Protein AF-0000000084379210 (afdb_homodimer)

Solvent-accessible surface area (backbone atoms only — not comparable to full-atom values): 12374 Å² total; per-residue (Å²): 107,22,64,58,30,29,53,56,10,47,41,14,61,77,39,37,68,57,44,28,50,49,16,50,57,43,30,83,36,56,61,49,36,66,67,53,31,35,54,51,12,54,52,28,30,52,47,11,52,31,53,66,53,26,41,62,51,85,54,46,35,56,51,49,33,49,51,31,48,51,49,35,59,38,37,41,60,12,60,79,26,28,82,37,83,86,46,83,73,39,42,47,63,52,39,55,36,56,55,51,30,52,51,31,50,51,48,50,74,43,50,90,71,48,73,84,24,47,51,50,55,67,79,98,108,22,65,59,29,29,54,56,9,48,40,14,62,77,38,37,67,54,44,27,50,48,16,49,58,43,30,82,36,56,62,49,35,64,67,53,30,36,53,50,11,53,52,29,30,52,47,10,53,32,53,66,54,26,40,63,51,86,56,45,35,56,52,48,33,51,50,31,48,50,50,36,60,38,37,40,61,11,59,76,27,29,82,37,84,85,46,82,73,39,42,47,63,52,37,54,37,57,54,53,29,52,50,33,49,51,51,51,72,42,51,90,72,49,70,85,23,46,50,50,55,67,79,99

pLDDT: mean 92.91, std 8.21, range [54.62, 98.81]

Radius of gyration: 18.87 Å; Cα contacts (8 Å, |Δi|>4): 359; chains: 2; bounding box: 44×47×38 Å

Foldseek 3Di:
DLVVLLVQLVCCQPPVCVVLVCCVLAQVRVQSDSVSSNVSSVVSNVLSVCVVQQHPCVPSLVVQLVVLVSLCVRRVCCCVPVPPPPHPSHHVVSNCSVVSNVVSVVCNVCVVVDCNHVVNVVVD/DLVVLQVQLVCCQPPVCVVLVCCVLAQVRVQSDSVSSNVSSVVSNVLSVCVVQQHPCVPSLVVQLVVLVSLCVRRVCCCVPVPCPPHPSHHVVSNCSVVSNVVSVVCNVCVVVDCNHVVNVVVD

Secondary structure (DSSP, 8-state):
-HHHHHHHHHHHHH-HHHHHHHHHHHSTTTT-SHHHHHHHHHHHHHHHHHHHHT-SHHHHHHHHHHHHHHHHHHTHHHHH-TT-SSSSS--GGGTTHHHHHHHHHHHHHTGGG--SSHHHHH--/-HHHHHHHHHHHHH-HHHHHHHHHHHSTTTT-SHHHHHHHHHHHHHHHHHHHHT-SHHHHHHHHHHHHHHHHHHTHHHHH-TT-SSSSS--GGGTTHHHHHHHHHHHHHTGGG--SSHHHHH--

Sequence (248 aa):
MGWLQVLWGIDKLVNVEHGVRVSEAFYMGLGANATIQTVFGGLQVLLGVLLIVGLFRRVAYPAQTLIAAATALGVWKSIIDPWGWFLEGTNVLFYPSLIVLAAALVLQSFKDDDVLSLDSRRTRMGWLQVLWGIDKLVNVEHGVRVSEAFYMGLGANATIQTVFGGLQVLLGVLLIVGLFRRVAYPAQTLIAAATALGVWKSIIDPWGWFLEGTNVLFYPSLIVLAAALVLQSFKDDDVLSLDSRRTR

Organism: NCBI:txid1548547

Structure (mmCIF, N/CA/C/O backbone):
data_AF-0000000084379210-model_v1
#
loop_
_entity.id
_entity.type
_entity.pdbx_description
1 polymer 'DoxX family protein'
#
loop_
_atom_site.group_PDB
_atom_site.id
_atom_site.type_symbol
_atom_site.label_atom_id
_atom_site.label_alt_id
_atom_site.label_comp_id
_atom_site.label_asym_id
_atom_site.label_entity_id
_atom_site.label_seq_id
_atom_site.pdbx_PDB_ins_code
_atom_site.Cartn_x
_atom_site.Cartn_y
_atom_site.Cartn_z
_atom_site.occupancy
_atom_site.B_iso_or_equiv
_atom_site.auth_seq_id
_atom_site.auth_comp_id
_atom_site.auth_asym_id
_atom_site.auth_atom_id
_atom_site.pdbx_PDB_model_num
ATOM 1 N N . MET A 1 1 ? -8.148 4.461 2.441 1 92.94 1 MET A N 1
ATOM 2 C CA . MET A 1 1 ? -8.242 3.496 3.535 1 92.94 1 MET A CA 1
ATOM 3 C C . MET A 1 1 ? -9.641 2.9 3.615 1 92.94 1 MET A C 1
ATOM 5 O O . MET A 1 1 ? -9.797 1.686 3.752 1 92.94 1 MET A O 1
ATOM 9 N N . GLY A 1 2 ? -10.609 3.777 3.473 1 96.12 2 GLY A N 1
ATOM 10 C CA . GLY A 1 2 ? -11.969 3.27 3.525 1 96.12 2 GLY A CA 1
ATOM 11 C C . GLY A 1 2 ? -12.273 2.268 2.428 1 96.12 2 GLY A C 1
ATOM 12 O O . GLY A 1 2 ? -12.82 1.195 2.693 1 96.12 2 GLY A O 1
ATOM 13 N N . TRP A 1 3 ? -11.938 2.629 1.238 1 96.94 3 TRP A N 1
ATOM 14 C CA . TRP A 1 3 ? -12.211 1.739 0.113 1 96.94 3 TRP A CA 1
ATOM 15 C C . TRP A 1 3 ? -11.406 0.449 0.234 1 96.94 3 TRP A C 1
ATOM 17 O O . TRP A 1 3 ? -11.867 -0.619 -0.171 1 96.94 3 TRP A O 1
ATOM 27 N N . LEU A 1 4 ? -10.18 0.574 0.727 1 96.94 4 LEU A N 1
ATOM 28 C CA . LEU A 1 4 ? -9.398 -0.629 0.971 1 96.94 4 LEU A CA 1
ATOM 29 C C . LEU A 1 4 ? -10.148 -1.596 1.881 1 96.94 4 LEU A C 1
ATOM 31 O O . LEU A 1 4 ? -10.203 -2.795 1.604 1 96.94 4 LEU A O 1
ATOM 35 N N . GLN A 1 5 ? -10.734 -1.063 2.957 1 98.19 5 GLN A N 1
ATOM 36 C CA . GLN A 1 5 ? -11.484 -1.899 3.889 1 98.19 5 GLN A CA 1
ATOM 37 C C . GLN A 1 5 ? -12.711 -2.506 3.221 1 98.19 5 GLN A C 1
ATOM 39 O O . GLN A 1 5 ? -13.016 -3.688 3.412 1 98.19 5 GLN A O 1
ATOM 44 N N . VAL A 1 6 ? -13.367 -1.713 2.467 1 98.31 6 VAL A N 1
ATOM 45 C CA . VAL A 1 6 ? -14.57 -2.191 1.792 1 98.31 6 VAL A CA 1
ATOM 46 C C . VAL A 1 6 ? -14.211 -3.322 0.833 1 98.31 6 VAL A C 1
ATOM 48 O O . VAL A 1 6 ? -14.875 -4.355 0.802 1 98.31 6 VAL A O 1
ATOM 51 N N . LEU A 1 7 ? -13.164 -3.18 0.096 1 97.62 7 LEU A N 1
ATOM 52 C CA . LEU A 1 7 ? -12.766 -4.16 -0.909 1 97.62 7 LEU A CA 1
ATOM 53 C C . LEU A 1 7 ? -12.383 -5.48 -0.256 1 97.62 7 LEU A C 1
ATOM 55 O O . LEU A 1 7 ? -12.852 -6.543 -0.668 1 97.62 7 LEU A O 1
ATOM 59 N N . TRP A 1 8 ? -11.586 -5.426 0.705 1 97.25 8 TRP A N 1
ATOM 60 C CA . TRP A 1 8 ? -11.164 -6.648 1.38 1 97.25 8 TRP A CA 1
ATOM 61 C C . TRP A 1 8 ? -12.336 -7.285 2.131 1 97.25 8 TRP A C 1
ATOM 63 O O . TRP A 1 8 ? -12.422 -8.516 2.223 1 97.25 8 TRP A O 1
ATOM 73 N N . GLY A 1 9 ? -13.141 -6.426 2.721 1 98.31 9 GLY A N 1
ATOM 74 C CA . GLY A 1 9 ? -14.32 -6.945 3.383 1 98.31 9 GLY A CA 1
ATOM 75 C C . GLY A 1 9 ? -15.258 -7.68 2.441 1 98.31 9 GLY A C 1
ATOM 76 O O . GLY A 1 9 ? -15.719 -8.781 2.75 1 98.31 9 GLY A O 1
ATOM 77 N N . ILE A 1 10 ? -15.555 -7.086 1.342 1 97.75 10 ILE A N 1
ATOM 78 C CA . ILE A 1 10 ? -16.438 -7.703 0.357 1 97.75 10 ILE A CA 1
ATOM 79 C C . ILE A 1 10 ? -15.852 -9.039 -0.099 1 97.75 10 ILE A C 1
ATOM 81 O O . ILE A 1 10 ? -16.578 -10.016 -0.271 1 97.75 10 ILE A O 1
ATOM 85 N N . ASP A 1 11 ? -14.617 -9.094 -0.332 1 97 11 ASP A N 1
ATOM 86 C CA . ASP A 1 11 ? -13.977 -10.344 -0.713 1 97 11 ASP A CA 1
ATOM 87 C C . ASP A 1 11 ? -14.258 -11.438 0.315 1 97 11 ASP A C 1
ATOM 89 O O . ASP A 1 11 ? -14.57 -12.578 -0.049 1 97 11 ASP A O 1
ATOM 93 N N . LYS A 1 12 ? -14.18 -11.117 1.577 1 97.25 12 LYS A N 1
ATOM 94 C CA . LYS A 1 12 ? -14.383 -12.094 2.645 1 97.25 12 LYS A CA 1
ATOM 95 C C . LYS A 1 12 ? -15.836 -12.547 2.701 1 97.25 12 LYS A C 1
ATOM 97 O O . LYS A 1 12 ? -16.141 -13.625 3.221 1 97.25 12 LYS A O 1
ATOM 102 N N . LEU A 1 13 ? -16.656 -11.719 2.166 1 97.69 13 LEU A N 1
ATOM 103 C CA . LEU A 1 13 ? -18.078 -12.047 2.184 1 97.69 13 LEU A CA 1
ATOM 104 C C . LEU A 1 13 ? -18.469 -12.852 0.946 1 97.69 13 LEU A C 1
ATOM 106 O O . LEU A 1 13 ? -19.281 -13.781 1.03 1 97.69 13 LEU A O 1
ATOM 110 N N . VAL A 1 14 ? -17.891 -12.578 -0.177 1 96.38 14 VAL A N 1
ATOM 111 C CA . VAL A 1 14 ? -18.328 -13.188 -1.432 1 96.38 14 VAL A CA 1
ATOM 112 C C . VAL A 1 14 ? -17.391 -14.328 -1.804 1 96.38 14 VAL A C 1
ATOM 114 O O . VAL A 1 14 ? -17.75 -15.219 -2.576 1 96.38 14 VAL A O 1
ATOM 117 N N . ASN A 1 15 ? -16.203 -14.305 -1.38 1 95.94 15 ASN A N 1
ATOM 118 C CA . ASN A 1 15 ? -15.18 -15.32 -1.619 1 95.94 15 ASN A CA 1
ATOM 119 C C . ASN A 1 15 ? -14.461 -15.703 -0.332 1 95.94 15 ASN A C 1
ATOM 121 O O . ASN A 1 15 ? -13.242 -15.547 -0.231 1 95.94 15 ASN A O 1
ATOM 125 N N . VAL A 1 16 ? -15.195 -16.344 0.523 1 96.56 16 VAL A N 1
ATOM 126 C CA . VAL A 1 16 ? -14.727 -16.609 1.878 1 96.56 16 VAL A CA 1
ATOM 127 C C . VAL A 1 16 ? -13.492 -17.516 1.827 1 96.56 16 VAL A C 1
ATOM 129 O O . VAL A 1 16 ? -12.547 -17.328 2.6 1 96.56 16 VAL A O 1
ATOM 132 N N . GLU A 1 17 ? -13.438 -18.469 0.927 1 96.38 17 GLU A N 1
ATOM 133 C CA . GLU A 1 17 ? -12.305 -19.391 0.809 1 96.38 17 GLU A CA 1
ATOM 134 C C . GLU A 1 17 ? -11.016 -18.641 0.493 1 96.38 17 GLU A C 1
ATOM 136 O O . GLU A 1 17 ? -9.938 -19.016 0.962 1 96.38 17 GLU A O 1
ATOM 141 N N . HIS A 1 18 ? -11.203 -17.656 -0.293 1 95.06 18 HIS A N 1
ATOM 142 C CA . HIS A 1 18 ? -10.023 -16.844 -0.594 1 95.06 18 HIS A CA 1
ATOM 143 C C . HIS A 1 18 ? -9.477 -16.188 0.666 1 95.06 18 HIS A C 1
ATOM 145 O O . HIS A 1 18 ? -8.266 -16.172 0.89 1 95.06 18 HIS A O 1
ATOM 151 N N . GLY A 1 19 ? -10.328 -15.617 1.47 1 95.31 19 GLY A N 1
ATOM 152 C CA . GLY A 1 19 ? -9.898 -15.039 2.732 1 95.31 19 GLY A CA 1
ATOM 153 C C . GLY A 1 19 ? -9.203 -16.031 3.641 1 95.31 19 GLY A C 1
ATOM 154 O O . GLY A 1 19 ? -8.203 -15.703 4.281 1 95.31 19 GLY A O 1
ATOM 155 N N . VAL A 1 20 ? -9.727 -17.188 3.666 1 96.94 20 VAL A N 1
ATOM 156 C CA . VAL A 1 20 ? -9.125 -18.25 4.469 1 96.94 20 VAL A CA 1
ATOM 157 C C . VAL A 1 20 ? -7.719 -18.547 3.959 1 96.94 20 VAL A C 1
ATOM 159 O O . VAL A 1 20 ? -6.77 -18.625 4.742 1 96.94 20 VAL A O 1
ATOM 162 N N . ARG A 1 21 ? -7.562 -18.688 2.684 1 96 21 ARG A N 1
ATOM 163 C CA . ARG A 1 21 ? -6.27 -19.016 2.088 1 96 21 ARG A CA 1
ATOM 164 C C . ARG A 1 21 ? -5.262 -17.891 2.348 1 96 21 ARG A C 1
ATOM 166 O O . ARG A 1 21 ? -4.09 -18.156 2.625 1 96 21 ARG A O 1
ATOM 173 N N . VAL A 1 22 ? -5.746 -16.656 2.225 1 93.56 22 VAL A N 1
ATOM 174 C CA . VAL A 1 22 ? -4.883 -15.508 2.484 1 93.56 22 VAL A CA 1
ATOM 175 C C . VAL A 1 22 ? -4.391 -15.547 3.93 1 93.56 22 VAL A C 1
ATOM 177 O O . VAL A 1 22 ? -3.211 -15.312 4.199 1 93.56 22 VAL A O 1
ATOM 180 N N . SER A 1 23 ? -5.246 -15.828 4.867 1 95 23 SER A N 1
ATOM 181 C CA . SER A 1 23 ? -4.883 -15.922 6.277 1 95 23 SER A CA 1
ATOM 182 C C . SER A 1 23 ? -3.855 -17.031 6.508 1 95 23 SER A C 1
ATOM 184 O O . SER A 1 23 ? -2.885 -16.844 7.242 1 95 23 SER A O 1
ATOM 186 N N . GLU A 1 24 ? -4.027 -18.125 5.906 1 95.38 24 GLU A N 1
ATOM 187 C CA . GLU A 1 24 ? -3.113 -19.25 6.047 1 95.38 24 GLU A CA 1
ATOM 188 C C . GLU A 1 24 ? -1.748 -18.922 5.441 1 95.38 24 GLU A C 1
ATOM 190 O O . GLU A 1 24 ? -0.713 -19.281 6.012 1 95.38 24 GLU A O 1
ATOM 195 N N . ALA A 1 25 ? -1.806 -18.281 4.414 1 92.44 25 ALA A N 1
ATOM 196 C CA . ALA A 1 25 ? -0.58 -18.047 3.654 1 92.44 25 ALA A CA 1
ATOM 197 C C . ALA A 1 25 ? 0.228 -16.891 4.238 1 92.44 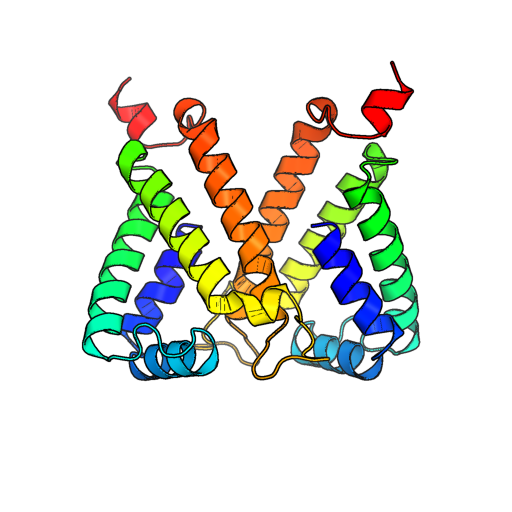25 ALA A C 1
ATOM 199 O O . ALA A 1 25 ? 1.46 -16.938 4.262 1 92.44 25 ALA A O 1
ATOM 200 N N . PHE A 1 26 ? -0.5 -15.828 4.758 1 91.94 26 PHE A N 1
ATOM 201 C CA . PHE A 1 26 ? 0.254 -14.609 5.008 1 91.94 26 PHE A CA 1
ATOM 202 C C . PHE A 1 26 ? 0.062 -14.133 6.441 1 91.94 26 PHE A C 1
ATOM 204 O O . PHE A 1 26 ? 0.806 -13.273 6.926 1 91.94 26 PHE A O 1
ATOM 211 N N . TYR A 1 27 ? -0.939 -14.688 7.129 1 92.75 27 TYR A N 1
ATOM 212 C CA . TYR A 1 27 ? -1.216 -14.18 8.469 1 92.75 27 TYR A CA 1
ATOM 213 C C . TYR A 1 27 ? -1.02 -15.266 9.516 1 92.75 27 TYR A C 1
ATOM 215 O O . TYR A 1 27 ? -1.693 -15.266 10.547 1 92.75 27 TYR A O 1
ATOM 223 N N . MET A 1 28 ? -0.198 -16.203 9.188 1 89.06 28 MET A N 1
ATOM 224 C CA . MET A 1 28 ? 0.143 -17.281 10.109 1 89.06 28 MET A CA 1
ATOM 225 C C . MET A 1 28 ? -1.099 -18.078 10.5 1 89.06 28 MET A C 1
ATOM 227 O O . MET A 1 28 ? -1.196 -18.562 11.625 1 89.06 28 MET A O 1
ATOM 231 N N . GLY A 1 29 ? -2.16 -18.016 9.688 1 91.38 29 GLY A N 1
ATOM 232 C CA . GLY A 1 29 ? -3.387 -18.766 9.938 1 91.38 29 GLY A CA 1
ATOM 233 C C . GLY A 1 29 ? -4.336 -18.047 10.875 1 91.38 29 GLY A C 1
ATOM 234 O O . GLY A 1 29 ? -5.402 -18.562 11.203 1 91.38 29 GLY A O 1
ATOM 235 N N . LEU A 1 30 ? -3.908 -16.875 11.234 1 88.94 30 LEU A N 1
ATOM 236 C CA . LEU A 1 30 ? -4.789 -16.109 12.109 1 88.94 30 LEU A CA 1
ATOM 237 C C . LEU A 1 30 ? -6.102 -15.789 11.406 1 88.94 30 LEU A C 1
ATOM 239 O O . LEU A 1 30 ? -6.102 -15.195 10.328 1 88.94 30 LEU A O 1
ATOM 243 N N . GLY A 1 31 ? -7.203 -16.328 12.023 1 91.81 31 GLY A N 1
ATOM 244 C CA . GLY A 1 31 ? -8.516 -16.062 11.469 1 91.81 31 GLY A CA 1
ATOM 245 C C . GLY A 1 31 ? -8.859 -16.953 10.281 1 91.81 31 GLY A C 1
ATOM 246 O O . GLY A 1 31 ? -9.805 -16.656 9.539 1 91.81 31 GLY A O 1
ATOM 247 N N . ALA A 1 32 ? -8.047 -17.984 10.125 1 95.44 32 ALA A N 1
ATOM 248 C CA . ALA A 1 32 ? -8.312 -18.875 9 1 95.44 32 ALA A CA 1
ATOM 249 C C . ALA A 1 32 ? -9.516 -19.766 9.281 1 95.44 32 ALA A C 1
ATOM 251 O O . ALA A 1 32 ? -9.383 -20.984 9.328 1 95.44 32 ALA A O 1
ATOM 252 N N . ASN A 1 33 ? -10.523 -19.219 9.609 1 97.5 33 ASN A N 1
ATOM 253 C CA . ASN A 1 33 ? -11.844 -19.781 9.836 1 97.5 33 ASN A CA 1
ATOM 254 C C . ASN A 1 33 ? -12.922 -19.047 9.047 1 97.5 33 ASN A C 1
ATOM 256 O O . ASN A 1 33 ? -12.953 -17.812 9.047 1 97.5 33 ASN A O 1
ATOM 260 N N . ALA A 1 34 ? -13.797 -19.922 8.414 1 97.62 34 ALA A N 1
ATOM 261 C CA . ALA A 1 34 ? -14.766 -19.312 7.5 1 97.62 34 ALA A CA 1
ATOM 262 C C . ALA A 1 34 ? -15.688 -18.359 8.242 1 97.62 34 ALA A C 1
ATOM 264 O O . ALA A 1 34 ? -16.031 -17.281 7.723 1 97.62 34 ALA A O 1
ATOM 265 N N . THR A 1 35 ? -16.094 -18.75 9.336 1 98.25 35 THR A N 1
ATOM 266 C CA . THR A 1 35 ? -17.016 -17.922 10.109 1 98.25 35 THR A CA 1
ATOM 267 C C . THR A 1 35 ? -16.312 -16.625 10.555 1 98.25 35 THR A C 1
ATOM 269 O O . THR A 1 35 ? -16.891 -15.547 10.461 1 98.25 35 THR A O 1
ATOM 272 N N . ILE A 1 36 ? -15.133 -16.719 11.031 1 97.75 36 ILE A N 1
ATOM 273 C CA . ILE A 1 36 ? -14.359 -15.547 11.445 1 97.75 36 ILE A CA 1
ATOM 274 C C . ILE A 1 36 ? -14.164 -14.609 10.258 1 97.75 36 ILE A C 1
ATOM 276 O O . ILE A 1 36 ? -14.336 -13.391 10.383 1 97.75 36 ILE A O 1
ATOM 280 N N . GLN A 1 37 ? -13.852 -15.188 9.094 1 98.25 37 GLN A N 1
ATOM 281 C CA . GLN A 1 37 ? -13.664 -14.383 7.891 1 98.25 37 GLN A CA 1
ATOM 282 C C . GLN A 1 37 ? -14.938 -13.617 7.535 1 98.25 37 GLN A C 1
ATOM 284 O O . GLN A 1 37 ? -14.891 -12.422 7.238 1 98.25 37 GLN A O 1
ATOM 289 N N . THR A 1 38 ? -16.062 -14.297 7.621 1 98.38 38 THR A N 1
ATOM 290 C CA . THR A 1 38 ? -17.328 -13.695 7.242 1 98.38 38 THR A CA 1
ATOM 291 C C . THR A 1 38 ? -17.703 -12.555 8.188 1 98.38 38 THR A C 1
ATOM 293 O O . THR A 1 38 ? -18.078 -11.469 7.742 1 98.38 38 THR A O 1
ATOM 296 N N . VAL A 1 39 ? -17.531 -12.742 9.461 1 98.31 39 VAL A N 1
ATOM 297 C CA . VAL A 1 39 ? -17.875 -11.719 10.453 1 98.31 39 VAL A CA 1
ATOM 298 C C . VAL A 1 39 ? -16.938 -10.523 10.305 1 98.31 39 VAL A C 1
ATOM 300 O O . VAL A 1 39 ? -17.375 -9.375 10.258 1 98.31 39 VAL A O 1
ATOM 303 N N . PHE A 1 40 ? -15.695 -10.852 10.211 1 97.94 40 PHE A N 1
ATOM 304 C CA . PHE A 1 40 ? -14.703 -9.797 10.062 1 97.94 40 PHE A CA 1
ATOM 305 C C . PHE A 1 40 ? -14.938 -9.016 8.781 1 97.94 40 PHE A C 1
ATOM 307 O O . PHE A 1 40 ? -14.75 -7.793 8.75 1 97.94 40 PHE A O 1
ATOM 314 N N . GLY A 1 41 ? -15.258 -9.695 7.711 1 98.44 41 GLY A N 1
ATOM 315 C CA . GLY A 1 41 ? -15.578 -9.031 6.461 1 98.44 41 GLY A CA 1
ATOM 316 C C . GLY A 1 41 ? -16.688 -8.008 6.594 1 98.44 41 GLY A C 1
ATOM 317 O O . GLY A 1 41 ? -16.578 -6.891 6.09 1 98.44 41 GLY A O 1
ATOM 318 N N . GLY A 1 42 ? -17.781 -8.43 7.262 1 98.69 42 GLY A N 1
ATOM 319 C CA . GLY A 1 42 ? -18.859 -7.484 7.504 1 98.69 42 GLY A CA 1
ATOM 320 C C . GLY A 1 42 ? -18.406 -6.254 8.273 1 98.69 42 GLY A C 1
ATOM 321 O O . GLY A 1 42 ? -18.797 -5.133 7.93 1 98.69 42 GLY A O 1
ATOM 322 N N . LEU A 1 43 ? -17.609 -6.438 9.312 1 98.56 43 LEU A N 1
ATOM 323 C CA . LEU A 1 43 ? -17.094 -5.34 10.125 1 98.56 43 LEU A CA 1
ATOM 324 C C . LEU A 1 43 ? -16.203 -4.426 9.305 1 98.56 43 LEU A C 1
ATOM 326 O O . LEU A 1 43 ? -16.25 -3.203 9.461 1 98.56 43 LEU A O 1
ATOM 330 N N . GLN A 1 44 ? -15.445 -5.031 8.43 1 98.69 44 GLN A N 1
ATOM 331 C CA . GLN A 1 44 ? -14.562 -4.238 7.582 1 98.69 44 GLN A CA 1
ATOM 332 C C . GLN A 1 44 ? -15.367 -3.367 6.621 1 98.69 44 GLN A C 1
ATOM 334 O O . GLN A 1 44 ? -15.031 -2.197 6.41 1 98.69 44 GLN A O 1
ATOM 339 N N . VAL A 1 45 ? -16.359 -3.914 6.051 1 98.81 45 VAL A N 1
ATOM 340 C CA . VAL A 1 45 ? -17.203 -3.133 5.145 1 98.81 45 VAL A CA 1
ATOM 341 C C . VAL A 1 45 ? -17.828 -1.966 5.902 1 98.81 45 VAL A C 1
ATOM 343 O O . VAL A 1 45 ? -17.797 -0.824 5.434 1 98.81 45 VAL A O 1
ATOM 346 N N . LEU A 1 46 ? -18.375 -2.268 7.059 1 98.69 46 LEU A N 1
ATOM 347 C CA . LEU A 1 46 ? -18.984 -1.221 7.871 1 98.69 46 LEU A CA 1
ATOM 348 C C . LEU A 1 46 ? -17.969 -0.13 8.203 1 98.69 46 LEU A C 1
ATOM 350 O O . LEU A 1 46 ? -18.234 1.057 8 1 98.69 46 LEU A O 1
ATOM 354 N N . LEU A 1 47 ? -16.859 -0.54 8.648 1 98.56 47 LEU A N 1
ATOM 355 C CA . LEU A 1 47 ? -15.82 0.421 8.984 1 98.56 47 LEU A CA 1
ATOM 356 C C . LEU A 1 47 ? -15.422 1.238 7.758 1 98.56 47 LEU A C 1
ATOM 358 O O . LEU A 1 47 ? -15.242 2.455 7.848 1 98.56 47 LEU A O 1
ATOM 362 N N . GLY A 1 48 ? -15.211 0.521 6.664 1 98.5 48 GLY A N 1
ATOM 363 C CA . GLY A 1 48 ? -14.852 1.216 5.438 1 98.5 48 GLY A CA 1
ATOM 364 C C . GLY A 1 48 ? -15.836 2.301 5.055 1 98.5 48 GLY A C 1
ATOM 365 O O . GLY A 1 48 ? -15.445 3.41 4.691 1 98.5 48 GLY A O 1
ATOM 366 N N . VAL A 1 49 ? -17.094 2.037 5.117 1 98.06 49 VAL A N 1
ATOM 367 C CA . VAL A 1 49 ? -18.125 3.006 4.785 1 98.06 49 VAL A CA 1
ATOM 368 C C . VAL A 1 49 ? -18.062 4.188 5.75 1 98.06 49 VAL A C 1
ATOM 370 O O . VAL A 1 49 ? -18.141 5.344 5.328 1 98.06 49 VAL A O 1
ATOM 373 N N . LEU A 1 50 ? -17.922 3.91 7.047 1 96.75 50 LEU A N 1
ATOM 374 C CA . LEU A 1 50 ? -17.812 4.977 8.039 1 96.75 50 LEU A CA 1
ATOM 375 C C . LEU A 1 50 ? -16.609 5.871 7.734 1 96.75 50 LEU A C 1
ATOM 377 O O . LEU A 1 50 ? -16.703 7.094 7.871 1 96.75 50 LEU A O 1
ATOM 381 N N . LEU A 1 51 ? -15.516 5.27 7.34 1 95.69 51 LEU A N 1
ATOM 382 C CA . LEU A 1 51 ? -14.32 6.031 7.02 1 95.69 51 LEU A CA 1
ATOM 383 C C . LEU A 1 51 ? -14.531 6.898 5.785 1 95.69 51 LEU A C 1
ATOM 385 O O . LEU A 1 51 ? -14.109 8.055 5.746 1 95.69 51 LEU A O 1
ATOM 389 N N . ILE A 1 52 ? -15.203 6.383 4.812 1 94.94 52 ILE A N 1
ATOM 390 C CA . ILE A 1 52 ? -15.414 7.09 3.557 1 94.94 52 ILE A CA 1
ATOM 391 C C . ILE A 1 52 ? -16.312 8.305 3.793 1 94.94 52 ILE A C 1
ATOM 393 O O . ILE A 1 52 ? -16.016 9.398 3.293 1 94.94 52 ILE A O 1
ATOM 397 N N . VAL A 1 53 ? -17.281 8.141 4.566 1 93.75 53 VAL A N 1
ATOM 398 C CA . VAL A 1 53 ? -18.25 9.227 4.742 1 93.75 53 VAL A CA 1
ATOM 399 C C . VAL A 1 53 ? -17.781 10.148 5.875 1 93.75 53 VAL A C 1
ATOM 401 O O . VAL A 1 53 ? -18.281 11.266 6.02 1 93.75 53 VAL A O 1
ATOM 404 N N . GLY A 1 54 ? -16.828 9.641 6.719 1 92.5 54 GLY A N 1
ATOM 405 C CA . GLY A 1 54 ? -16.312 10.422 7.824 1 92.5 54 GLY A CA 1
ATOM 406 C C . GLY A 1 54 ? -17.25 10.508 9.008 1 92.5 54 GLY A C 1
ATOM 407 O O . GLY A 1 54 ? -17.438 11.57 9.594 1 92.5 54 GLY A O 1
ATOM 408 N N . LEU A 1 55 ? -17.906 9.43 9.258 1 92.38 55 LEU A N 1
ATOM 409 C CA . LEU A 1 55 ? -18.828 9.352 10.375 1 92.38 55 LEU A CA 1
ATOM 410 C C . LEU A 1 55 ? -18.203 8.602 11.555 1 92.38 55 LEU A C 1
ATOM 412 O O . LEU A 1 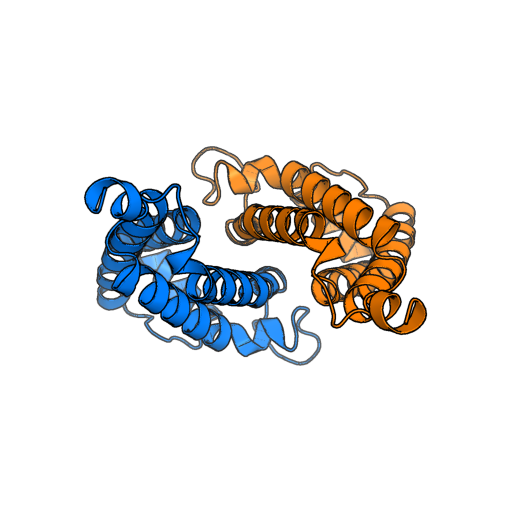55 ? -17.469 7.641 11.352 1 92.38 55 LEU A O 1
ATOM 416 N N . PHE A 1 56 ? -18.562 9.062 12.852 1 93.19 56 PHE A N 1
ATOM 417 C CA . PHE A 1 56 ? -18.078 8.461 14.086 1 93.19 56 PHE A CA 1
ATOM 418 C C . PHE A 1 56 ? -16.547 8.375 14.086 1 93.19 56 PHE A C 1
ATOM 420 O O . PHE A 1 56 ? -15.984 7.328 14.391 1 93.19 56 PHE A O 1
ATOM 427 N N . ARG A 1 57 ? -15.891 9.375 13.773 1 92.81 57 ARG A N 1
ATOM 428 C CA . ARG A 1 57 ? -14.445 9.398 13.555 1 92.81 57 ARG A CA 1
ATOM 429 C C . ARG A 1 57 ? -13.695 9.086 14.844 1 92.81 57 ARG A C 1
ATOM 431 O O . ARG A 1 57 ? -12.594 8.523 14.805 1 92.81 57 ARG A O 1
ATOM 438 N N . ARG A 1 58 ? -14.234 9.391 15.945 1 92.31 58 ARG A N 1
ATOM 439 C CA . ARG A 1 58 ? -13.578 9.141 17.219 1 92.31 58 ARG A CA 1
ATOM 440 C C . ARG A 1 58 ? -13.445 7.645 17.484 1 92.31 58 ARG A C 1
ATOM 442 O O . ARG A 1 58 ? -12.57 7.215 18.25 1 92.31 58 ARG A O 1
ATOM 449 N N . VAL A 1 59 ? -14.281 6.852 16.875 1 94.94 59 VAL A N 1
ATOM 450 C CA . VAL A 1 59 ? -14.242 5.398 17.031 1 94.94 59 VAL A CA 1
ATOM 451 C C . VAL A 1 59 ? -13.68 4.758 15.758 1 94.94 59 VAL A C 1
ATOM 453 O O . VAL A 1 59 ? -12.844 3.859 15.836 1 94.94 59 VAL A O 1
ATOM 456 N N . ALA A 1 60 ? -14.086 5.273 14.602 1 96.12 60 ALA A N 1
ATOM 457 C CA . ALA A 1 60 ? -13.719 4.668 13.32 1 96.12 60 ALA A CA 1
ATOM 458 C C . ALA A 1 60 ? -12.219 4.789 13.07 1 96.12 60 ALA A C 1
ATOM 460 O O . ALA A 1 60 ? -11.586 3.846 12.594 1 96.12 60 ALA A O 1
ATOM 461 N N . TYR A 1 61 ? -11.648 5.934 13.406 1 96.06 61 TYR A N 1
ATOM 462 C CA . TYR A 1 61 ? -10.234 6.145 13.109 1 96.06 61 TYR A CA 1
ATOM 463 C C . TYR A 1 61 ? -9.352 5.277 14 1 96.06 61 TYR A C 1
ATOM 465 O O . TYR A 1 61 ? -8.453 4.586 13.516 1 96.06 61 TYR A O 1
ATOM 473 N N . PRO A 1 62 ? -9.625 5.27 15.344 1 96.69 62 PRO A N 1
ATOM 474 C CA . PRO A 1 62 ? -8.852 4.332 16.156 1 96.69 62 PRO A CA 1
ATOM 475 C C . PRO A 1 62 ? -9.047 2.879 15.734 1 96.69 62 PRO A C 1
ATOM 477 O O . PRO A 1 62 ? -8.094 2.09 15.766 1 96.69 62 PRO A O 1
ATOM 480 N N . ALA A 1 63 ? -10.211 2.449 15.406 1 97.81 63 ALA A N 1
ATOM 481 C CA . ALA A 1 63 ? -10.461 1.091 14.93 1 97.81 63 ALA A CA 1
ATOM 482 C C . ALA A 1 63 ? -9.656 0.789 13.672 1 97.81 63 ALA A C 1
ATOM 484 O O . ALA A 1 63 ? -9.047 -0.277 13.555 1 97.81 63 ALA A O 1
ATOM 485 N N . GLN A 1 64 ? -9.656 1.729 12.766 1 98 64 GLN A N 1
ATOM 486 C CA . GLN A 1 64 ? -8.875 1.573 11.539 1 98 64 GLN A CA 1
ATOM 487 C C . GLN A 1 64 ? -7.383 1.446 11.859 1 98 64 GLN A C 1
ATOM 489 O O . GLN A 1 64 ? -6.676 0.652 11.234 1 98 64 GLN A O 1
ATOM 494 N N . THR A 1 65 ? -6.934 2.26 12.773 1 98.19 65 THR A N 1
ATOM 495 C CA . THR A 1 65 ? -5.527 2.209 13.156 1 98.19 65 THR A CA 1
ATOM 496 C C . THR A 1 65 ? -5.176 0.85 13.75 1 98.19 65 THR A C 1
ATOM 498 O O . THR A 1 65 ? -4.125 0.284 13.445 1 98.19 65 THR A O 1
ATOM 501 N N . LEU A 1 66 ? -6.07 0.301 14.531 1 98 66 LEU A N 1
ATOM 502 C CA . LEU A 1 66 ? -5.855 -1.01 15.133 1 98 66 LEU A CA 1
ATOM 503 C C . LEU A 1 66 ? -5.82 -2.1 14.07 1 98 66 LEU A C 1
ATOM 505 O O . LEU A 1 66 ? -4.969 -2.992 14.117 1 98 66 LEU A O 1
ATOM 509 N N . ILE A 1 67 ? -6.684 -2.039 13.164 1 97.62 67 ILE A N 1
ATOM 510 C CA . ILE A 1 67 ? -6.711 -3.029 12.094 1 97.62 67 ILE A CA 1
ATOM 511 C C . ILE A 1 67 ? -5.441 -2.912 11.25 1 97.62 67 ILE A C 1
ATOM 513 O O . ILE A 1 67 ? -4.848 -3.924 10.875 1 97.62 67 ILE A O 1
ATOM 517 N N . ALA A 1 68 ? -5.098 -1.68 10.945 1 98 68 ALA A N 1
ATOM 518 C CA . ALA A 1 68 ? -3.873 -1.475 10.18 1 98 68 ALA A CA 1
ATOM 519 C C . ALA A 1 68 ? -2.66 -2.029 10.914 1 98 68 ALA A C 1
ATOM 521 O O . ALA A 1 68 ? -1.776 -2.637 10.312 1 98 68 ALA A O 1
ATOM 522 N N . ALA A 1 69 ? -2.598 -1.827 12.227 1 97.81 69 ALA A N 1
ATOM 523 C CA . ALA A 1 69 ? -1.504 -2.355 13.031 1 97.81 69 ALA A CA 1
ATOM 524 C C . ALA A 1 69 ? -1.514 -3.881 13.039 1 97.81 69 ALA A C 1
ATOM 526 O O . ALA A 1 69 ? -0.467 -4.516 12.898 1 97.81 69 ALA A O 1
ATOM 527 N N . ALA A 1 70 ? -2.645 -4.484 13.203 1 95.94 70 ALA A N 1
ATOM 528 C CA . ALA A 1 70 ? -2.775 -5.941 13.203 1 95.94 70 ALA A CA 1
ATOM 529 C C . ALA A 1 70 ? -2.377 -6.523 11.852 1 95.94 70 ALA A C 1
ATOM 531 O O . ALA A 1 70 ? -1.747 -7.582 11.781 1 95.94 70 ALA A O 1
ATOM 532 N N . THR A 1 71 ? -2.805 -5.844 10.781 1 96.25 71 THR A N 1
ATOM 533 C CA . THR A 1 71 ? -2.441 -6.301 9.445 1 96.25 71 THR A CA 1
ATOM 534 C C . THR A 1 71 ? -0.928 -6.25 9.25 1 96.25 71 THR A C 1
ATOM 536 O O . THR A 1 71 ? -0.324 -7.223 8.789 1 96.25 71 THR A O 1
ATOM 539 N N . ALA A 1 72 ? -0.336 -5.121 9.656 1 96.88 72 ALA A N 1
ATOM 540 C CA . ALA A 1 72 ? 1.116 -5.008 9.539 1 96.88 72 ALA A CA 1
ATOM 541 C C . ALA A 1 72 ? 1.816 -6.098 10.344 1 96.88 72 ALA A C 1
ATOM 543 O O . ALA A 1 72 ? 2.783 -6.699 9.867 1 96.88 72 ALA A O 1
ATOM 544 N N . LEU A 1 73 ? 1.34 -6.332 11.492 1 95.88 73 LEU A N 1
ATOM 545 C CA . LEU A 1 73 ? 1.909 -7.395 12.312 1 95.88 73 LEU A CA 1
ATOM 546 C C . LEU A 1 73 ? 1.708 -8.758 11.656 1 95.88 73 LEU A C 1
ATOM 548 O O . LEU A 1 73 ? 2.59 -9.617 11.719 1 95.88 73 LEU A O 1
ATOM 552 N N . GLY A 1 74 ? 0.578 -8.977 11.07 1 94.88 74 GLY A N 1
ATOM 553 C CA . GLY A 1 74 ? 0.278 -10.234 10.406 1 94.88 74 GLY A CA 1
ATOM 554 C C . GLY A 1 74 ? 1.219 -10.547 9.258 1 94.88 74 GLY A C 1
ATOM 555 O O . GLY A 1 74 ? 1.584 -11.703 9.047 1 94.88 74 GLY A O 1
ATOM 556 N N . VAL A 1 75 ? 1.647 -9.484 8.57 1 96.31 75 VAL A N 1
ATOM 557 C CA . VAL A 1 75 ? 2.502 -9.695 7.406 1 96.31 75 VAL A CA 1
ATOM 558 C C . VAL A 1 75 ? 3.938 -9.297 7.738 1 96.31 75 VAL A C 1
ATOM 560 O O . VAL A 1 75 ? 4.676 -8.836 6.867 1 96.31 75 VAL A O 1
ATOM 563 N N . TRP A 1 76 ? 4.379 -9.438 8.992 1 95.69 76 TRP A N 1
ATOM 564 C CA . TRP A 1 76 ? 5.664 -8.953 9.477 1 95.69 76 TRP A CA 1
ATOM 565 C C . TRP A 1 76 ? 6.812 -9.57 8.68 1 95.69 76 TRP A C 1
ATOM 567 O O . TRP A 1 76 ? 7.824 -8.906 8.422 1 95.69 76 TRP A O 1
ATOM 577 N N . LYS A 1 77 ? 6.707 -10.797 8.234 1 96 77 LYS A N 1
ATOM 578 C CA . LYS A 1 77 ? 7.758 -11.422 7.434 1 96 77 LYS A CA 1
ATOM 579 C C . LYS A 1 77 ? 7.977 -10.664 6.129 1 96 77 LYS A C 1
ATOM 581 O O . LYS A 1 77 ? 9.117 -10.445 5.715 1 96 77 LYS A O 1
ATOM 586 N N . SER A 1 78 ? 6.875 -10.211 5.492 1 96.44 78 SER A N 1
ATOM 587 C CA . SER A 1 78 ? 6.934 -9.508 4.219 1 96.44 78 SER A CA 1
ATOM 588 C C . SER A 1 78 ? 7.488 -8.094 4.395 1 96.44 78 SER A C 1
ATOM 590 O O . SER A 1 78 ? 7.934 -7.473 3.428 1 96.44 78 SER A O 1
ATOM 592 N N . ILE A 1 79 ? 7.434 -7.633 5.605 1 96.69 79 ILE A N 1
ATOM 593 C CA . ILE A 1 79 ? 7.961 -6.301 5.887 1 96.69 79 ILE A CA 1
ATOM 594 C C . ILE A 1 79 ? 9.469 -6.379 6.121 1 96.69 79 ILE A C 1
ATOM 596 O O . ILE A 1 79 ? 10.227 -5.547 5.617 1 96.69 79 ILE A O 1
ATOM 600 N N . ILE A 1 80 ? 9.859 -7.398 6.77 1 96.19 80 ILE A N 1
ATOM 601 C CA . ILE A 1 80 ? 11.258 -7.551 7.145 1 96.19 80 ILE A CA 1
ATOM 602 C C . ILE A 1 80 ? 12.055 -8.078 5.953 1 96.19 80 ILE A C 1
ATOM 604 O O . ILE A 1 80 ? 13.195 -7.664 5.727 1 96.19 80 ILE A O 1
ATOM 608 N N . ASP A 1 81 ? 11.438 -9.023 5.203 1 96.75 81 ASP A N 1
ATOM 609 C CA . ASP A 1 81 ? 12.07 -9.672 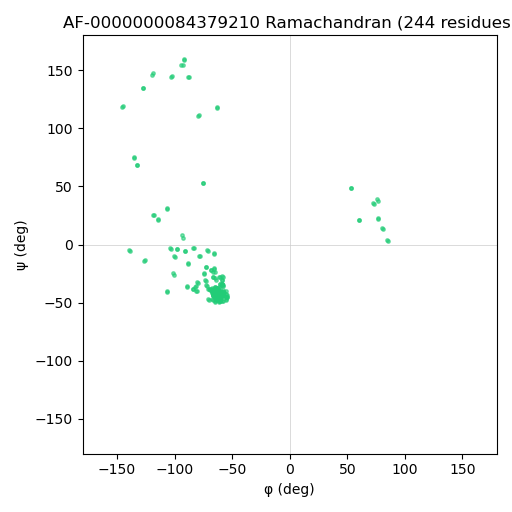4.059 1 96.75 81 ASP A CA 1
ATOM 610 C C . ASP A 1 81 ? 11.109 -9.758 2.875 1 96.75 81 ASP A C 1
ATOM 612 O O . ASP A 1 81 ? 10.703 -10.852 2.48 1 96.75 81 ASP A O 1
ATOM 616 N N . PRO A 1 82 ? 10.914 -8.594 2.238 1 95.69 82 PRO A N 1
ATOM 617 C CA . PRO A 1 82 ? 9.875 -8.531 1.205 1 95.69 82 PRO A CA 1
ATOM 618 C C . PRO A 1 82 ? 10.203 -9.406 -0.006 1 95.69 82 PRO A C 1
ATOM 620 O O . PRO A 1 82 ? 9.289 -9.883 -0.688 1 95.69 82 PRO A O 1
ATOM 623 N N . TRP A 1 83 ? 11.422 -9.727 -0.164 1 95 83 TRP A N 1
ATOM 624 C CA . TRP A 1 83 ? 11.773 -10.469 -1.369 1 95 83 TRP A CA 1
ATOM 625 C C . TRP A 1 83 ? 12.008 -11.945 -1.052 1 95 83 TRP A C 1
ATOM 627 O O . TRP A 1 83 ? 12.289 -12.742 -1.949 1 95 83 TRP A O 1
ATOM 637 N N . GLY A 1 84 ? 11.922 -12.297 0.227 1 94.56 84 GLY A N 1
ATOM 638 C CA . GLY A 1 84 ? 12.062 -13.695 0.606 1 94.56 84 GLY A CA 1
ATOM 639 C C . GLY A 1 84 ? 13.484 -14.211 0.48 1 94.56 84 GLY A C 1
ATOM 640 O O . GLY A 1 84 ? 13.703 -15.336 0.039 1 94.56 84 GLY A O 1
ATOM 641 N N . TRP A 1 85 ? 14.32 -13.352 0.774 1 93 85 TRP A N 1
ATOM 642 C CA . TRP A 1 85 ? 15.727 -13.734 0.688 1 93 85 TRP A CA 1
ATOM 643 C C . TRP A 1 85 ? 16.109 -14.664 1.833 1 93 85 TRP A C 1
ATOM 645 O O . TRP A 1 85 ? 16.969 -15.539 1.673 1 93 85 TRP A O 1
ATOM 655 N N . PHE A 1 86 ? 15.414 -14.5 3.076 1 94.38 86 PHE A N 1
ATOM 656 C CA . PHE A 1 86 ? 15.797 -15.359 4.195 1 94.38 86 PHE A CA 1
ATOM 657 C C . PHE A 1 86 ? 14.562 -15.828 4.957 1 94.38 86 PHE A C 1
ATOM 659 O O . PHE A 1 86 ? 14.672 -16.641 5.879 1 94.38 86 PHE A O 1
ATOM 666 N N . LEU A 1 87 ? 13.375 -15.398 4.664 1 94.62 87 LEU A N 1
ATOM 667 C CA . LEU A 1 87 ? 12.117 -15.883 5.223 1 94.62 87 LEU A CA 1
ATOM 668 C C . LEU A 1 87 ? 11.219 -16.453 4.125 1 94.62 87 LEU A C 1
ATOM 670 O O . LEU A 1 87 ? 11.227 -15.961 2.992 1 94.62 87 LEU A O 1
ATOM 674 N N . GLU A 1 88 ? 10.469 -17.438 4.496 1 92.69 88 GLU A N 1
ATOM 675 C CA . GLU A 1 88 ? 9.57 -18.047 3.527 1 92.69 88 GLU A CA 1
ATOM 676 C C . GLU A 1 88 ? 8.18 -17.438 3.598 1 92.69 88 GLU A C 1
ATOM 678 O O . GLU A 1 88 ? 7.777 -16.906 4.637 1 92.69 88 GLU A O 1
ATOM 683 N N . GLY A 1 89 ? 7.469 -17.516 2.455 1 91.88 89 GLY A N 1
ATOM 684 C CA . GLY A 1 89 ? 6.07 -17.125 2.42 1 91.88 89 GLY A CA 1
ATOM 685 C C . GLY A 1 89 ? 5.879 -15.617 2.402 1 91.88 89 GLY A C 1
ATOM 686 O O . GLY A 1 89 ? 4.859 -15.117 2.883 1 91.88 89 GLY A O 1
ATOM 687 N N . THR A 1 90 ? 6.93 -14.914 1.966 1 94.44 90 THR A N 1
ATOM 688 C CA . THR A 1 90 ? 6.836 -13.461 1.936 1 94.44 90 THR A CA 1
ATOM 689 C C . THR A 1 90 ? 6.328 -12.977 0.579 1 94.44 90 THR A C 1
ATOM 691 O O . THR A 1 90 ? 6.297 -13.742 -0.386 1 94.44 90 THR A O 1
ATOM 694 N N . ASN A 1 91 ? 5.832 -11.812 0.581 1 95.25 91 ASN A N 1
ATOM 695 C CA . ASN A 1 91 ? 5.363 -11.125 -0.617 1 95.25 91 ASN A CA 1
ATOM 696 C C . ASN A 1 91 ? 5.617 -9.625 -0.537 1 95.25 91 ASN A C 1
ATOM 698 O O . ASN A 1 91 ? 5.051 -8.938 0.315 1 95.25 91 ASN A O 1
ATOM 702 N N . VAL A 1 92 ? 6.375 -9.164 -1.428 1 94 92 VAL A N 1
ATOM 703 C CA . VAL A 1 92 ? 6.84 -7.781 -1.385 1 94 92 VAL A CA 1
ATOM 704 C C . VAL A 1 92 ? 5.648 -6.832 -1.446 1 94 92 VAL A C 1
ATOM 706 O O . VAL A 1 92 ? 5.691 -5.734 -0.887 1 94 92 VAL A O 1
ATOM 709 N N . LEU A 1 93 ? 4.582 -7.262 -2.07 1 94.94 93 LEU A N 1
ATOM 710 C CA . LEU A 1 93 ? 3.449 -6.375 -2.307 1 94.94 93 LEU A CA 1
ATOM 711 C C . LEU A 1 93 ? 2.709 -6.082 -1.006 1 94.94 93 LEU A C 1
ATOM 713 O O . LEU A 1 93 ? 1.877 -5.172 -0.952 1 94.94 93 LEU A O 1
ATOM 717 N N . PHE A 1 94 ? 3.137 -6.762 0.095 1 96.5 94 PHE A N 1
ATOM 718 C CA . PHE A 1 94 ? 2.564 -6.461 1.403 1 96.5 94 PHE A CA 1
ATOM 719 C C . PHE A 1 94 ? 3.367 -5.379 2.111 1 96.5 94 PHE A C 1
ATOM 721 O O . PHE A 1 94 ? 2.955 -4.875 3.158 1 96.5 94 PHE A O 1
ATOM 728 N N . TYR A 1 95 ? 4.441 -4.953 1.6 1 96.69 95 TYR A N 1
ATOM 729 C CA . TYR A 1 95 ? 5.266 -3.926 2.227 1 96.69 95 TYR A CA 1
ATOM 730 C C . TYR A 1 95 ? 4.477 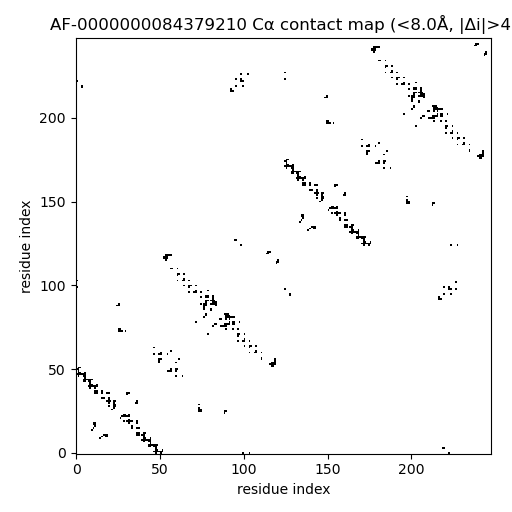-2.639 2.428 1 96.69 95 TYR A C 1
ATOM 732 O O . TYR A 1 95 ? 4.637 -1.957 3.443 1 96.69 95 TYR A O 1
ATOM 740 N N . PRO A 1 96 ? 3.553 -2.27 1.561 1 96.19 96 PRO A N 1
ATOM 741 C CA . PRO A 1 96 ? 2.799 -1.024 1.728 1 96.19 96 PRO A CA 1
ATOM 742 C C . PRO A 1 96 ? 1.898 -1.042 2.961 1 96.19 96 PRO A C 1
ATOM 744 O O . PRO A 1 96 ? 1.346 -0.006 3.34 1 96.19 96 PRO A O 1
ATOM 747 N N . SER A 1 97 ? 1.819 -2.242 3.598 1 96.56 97 SER A N 1
ATOM 748 C CA . SER A 1 97 ? 1.063 -2.277 4.844 1 96.56 97 SER A CA 1
ATOM 749 C C . SER A 1 97 ? 1.64 -1.306 5.867 1 96.56 97 SER A C 1
ATOM 751 O O . SER A 1 97 ? 0.904 -0.747 6.684 1 96.56 97 SER A O 1
ATOM 753 N N . LEU A 1 98 ? 2.912 -1.027 5.781 1 96.06 98 LEU A N 1
ATOM 754 C CA . LEU A 1 98 ? 3.551 -0.048 6.652 1 96.06 98 LEU A CA 1
ATOM 755 C C . LEU A 1 98 ? 3.076 1.364 6.324 1 96.06 98 LEU A C 1
ATOM 757 O O . LEU A 1 98 ? 2.887 2.186 7.223 1 96.06 98 LEU A O 1
ATOM 761 N N . ILE A 1 99 ? 2.922 1.616 5.07 1 94.94 99 ILE A N 1
ATOM 762 C CA . ILE A 1 99 ? 2.457 2.928 4.633 1 94.94 99 ILE A CA 1
ATOM 763 C C . ILE A 1 99 ? 0.992 3.111 5.02 1 94.94 99 ILE A C 1
ATOM 765 O O . ILE A 1 99 ? 0.586 4.195 5.441 1 94.94 99 ILE A O 1
ATOM 769 N N . VAL A 1 100 ? 0.238 2.035 4.891 1 97.06 100 VAL A N 1
ATOM 770 C CA . VAL A 1 100 ? -1.16 2.07 5.309 1 97.06 100 VAL A CA 1
ATOM 771 C C . VAL A 1 100 ? -1.249 2.373 6.801 1 97.06 100 VAL A C 1
ATOM 773 O O . VAL A 1 100 ? -2.064 3.193 7.227 1 97.06 100 VAL A O 1
ATOM 776 N N . LEU A 1 101 ? -0.395 1.745 7.57 1 97.75 101 LEU A N 1
ATOM 777 C CA . LEU A 1 101 ? -0.365 1.994 9.008 1 97.75 101 LEU A CA 1
ATOM 778 C C . LEU A 1 101 ? 0.026 3.439 9.297 1 97.75 101 LEU A C 1
ATOM 780 O O . LEU A 1 101 ? -0.603 4.102 10.125 1 97.75 101 LEU A O 1
ATOM 784 N N . ALA A 1 102 ? 1.037 3.91 8.68 1 95.75 102 ALA A N 1
ATOM 785 C CA . ALA A 1 102 ? 1.453 5.297 8.867 1 95.75 102 ALA A CA 1
ATOM 786 C C . ALA A 1 102 ? 0.327 6.262 8.508 1 95.75 102 ALA A C 1
ATOM 788 O O . ALA A 1 102 ? 0.082 7.234 9.227 1 95.75 102 ALA A O 1
ATOM 789 N N . ALA A 1 103 ? -0.37 5.973 7.402 1 94.75 103 ALA A N 1
ATOM 790 C CA . ALA A 1 103 ? -1.49 6.809 6.984 1 94.75 103 ALA A CA 1
ATOM 791 C C . ALA A 1 103 ? -2.6 6.805 8.031 1 94.75 103 ALA A C 1
ATOM 793 O O . ALA A 1 103 ? -3.188 7.848 8.328 1 94.75 103 ALA A O 1
ATOM 794 N N . ALA A 1 104 ? -2.865 5.684 8.578 1 95.69 104 ALA A N 1
ATOM 795 C CA . ALA A 1 104 ? -3.891 5.582 9.617 1 95.69 104 ALA A CA 1
ATOM 796 C C . ALA A 1 104 ? -3.51 6.395 10.844 1 95.69 104 ALA A C 1
ATOM 798 O O . ALA A 1 104 ? -4.359 7.055 11.453 1 95.69 104 ALA A O 1
ATOM 799 N N . LEU A 1 105 ? -2.266 6.348 11.25 1 95.5 105 LEU A N 1
ATOM 800 C CA . LEU A 1 105 ? -1.787 7.098 12.406 1 95.5 105 LEU A CA 1
ATOM 801 C C . LEU A 1 105 ? -1.889 8.602 12.156 1 95.5 105 LEU A C 1
ATOM 803 O O . LEU A 1 105 ? -2.27 9.359 13.055 1 95.5 105 LEU A O 1
ATOM 807 N N . VAL A 1 106 ? -1.572 9.008 10.961 1 90.25 106 VAL A N 1
ATOM 808 C CA . VAL A 1 106 ? -1.666 10.422 10.609 1 90.25 106 VAL A CA 1
ATOM 809 C C . VAL A 1 106 ? -3.121 10.875 10.68 1 90.25 106 VAL A C 1
ATOM 811 O O . VAL A 1 106 ? -3.426 11.922 11.266 1 90.25 106 VAL A O 1
ATOM 814 N N . LEU A 1 107 ? -3.998 10.094 10.102 1 88.94 107 LEU A N 1
ATOM 815 C CA . LEU A 1 107 ? -5.41 10.445 10.125 1 88.94 107 LEU A CA 1
ATOM 816 C C . LEU A 1 107 ? -5.926 10.539 11.562 1 88.94 107 LEU A C 1
ATOM 818 O O . LEU A 1 107 ? -6.668 11.461 11.898 1 88.94 107 LEU 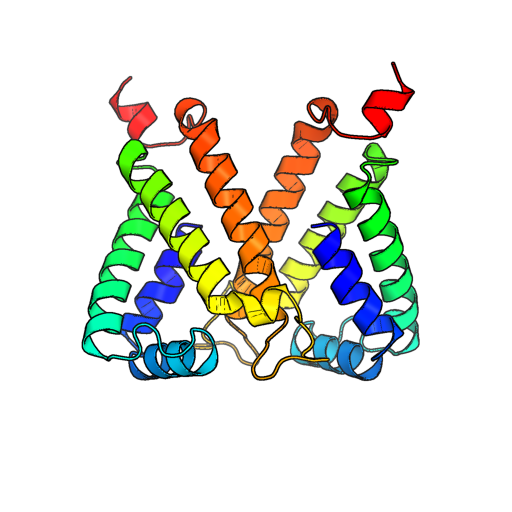A O 1
ATOM 822 N N . GLN A 1 108 ? -5.488 9.578 12.289 1 90.94 108 GLN A N 1
ATOM 823 C CA . GLN A 1 108 ? -5.898 9.562 13.695 1 90.94 108 GLN A CA 1
ATOM 824 C C . GLN A 1 108 ? -5.371 10.789 14.438 1 90.94 108 GLN A C 1
ATOM 826 O O . GLN A 1 108 ? -6.09 11.391 15.234 1 90.94 108 GLN A O 1
ATOM 831 N N . SER A 1 109 ? -4.219 11.203 14.156 1 88.94 109 SER A N 1
ATOM 832 C CA . SER A 1 109 ? -3.566 12.305 14.859 1 88.94 109 SER A CA 1
ATOM 833 C C . SER A 1 109 ? -4.16 13.648 14.453 1 88.94 109 SER A C 1
ATOM 835 O O . SER A 1 109 ? -4.184 14.594 15.242 1 88.94 109 SER A O 1
ATOM 837 N N . PHE A 1 110 ? -4.73 13.711 13.266 1 84 110 PHE A N 1
ATOM 838 C CA . PHE A 1 110 ? -5.234 14.984 12.766 1 84 110 PHE A CA 1
ATOM 839 C C . PHE A 1 110 ? -6.75 14.945 12.625 1 84 110 PHE A C 1
ATOM 841 O O . PHE A 1 110 ? -7.328 15.688 11.828 1 84 110 PHE A O 1
ATOM 848 N N . LYS A 1 111 ? -7.332 14.07 13.328 1 81.94 111 LYS A N 1
ATOM 849 C CA . LYS A 1 111 ? -8.773 13.852 13.188 1 81.94 111 LYS A CA 1
ATOM 850 C C . LYS A 1 111 ? -9.547 15.133 13.484 1 81.94 111 LYS A C 1
ATOM 852 O O . LYS A 1 111 ? -10.609 15.367 12.906 1 81.94 111 LYS A O 1
ATOM 857 N N . ASP A 1 112 ? -9.055 16 14.336 1 82.56 112 ASP A N 1
ATOM 858 C CA . ASP A 1 112 ? -9.766 17.219 14.695 1 82.56 112 ASP A CA 1
ATOM 859 C C . ASP A 1 112 ? -9.609 18.281 13.609 1 82.56 112 ASP A C 1
ATOM 861 O O . ASP A 1 112 ? -10.375 19.25 13.57 1 82.56 112 ASP A O 1
ATOM 865 N N . ASP A 1 113 ? -8.703 18.047 12.625 1 74.12 113 ASP A N 1
ATOM 866 C CA . ASP A 1 113 ? -8.453 19 11.547 1 74.12 113 ASP A CA 1
ATOM 867 C C . ASP A 1 113 ? -9.234 18.625 10.289 1 74.12 113 ASP A C 1
ATOM 869 O O . ASP A 1 113 ? -9.281 19.406 9.328 1 74.12 113 ASP A O 1
ATOM 873 N N . ASP A 1 114 ? -9.898 17.516 10.367 1 69.81 114 ASP A N 1
ATOM 874 C CA . ASP A 1 114 ? -10.633 17.047 9.203 1 69.81 114 ASP A CA 1
ATOM 875 C C . ASP A 1 114 ? -11.953 17.797 9.039 1 69.81 114 ASP A C 1
ATOM 877 O O . ASP A 1 114 ? -12.898 17.562 9.797 1 69.81 114 ASP A O 1
ATOM 881 N N . VAL A 1 115 ? -12.016 18.578 8.023 1 70.19 115 VAL A N 1
ATOM 882 C CA . VAL A 1 115 ? -13.172 19.453 7.867 1 70.19 115 VAL A CA 1
ATOM 883 C C . VAL A 1 115 ? -14.148 18.859 6.867 1 70.19 115 VAL A C 1
ATOM 885 O O . VAL A 1 115 ? -15.281 19.312 6.742 1 70.19 115 VAL A O 1
ATOM 888 N N . LEU A 1 116 ? -13.828 17.812 6.117 1 70.5 116 LEU A N 1
ATOM 889 C CA . LEU A 1 116 ? -14.664 17.234 5.078 1 70.5 116 LEU A CA 1
ATOM 890 C C . LEU A 1 116 ? -15.5 16.078 5.633 1 70.5 116 LEU A C 1
ATOM 892 O O . LEU A 1 116 ? -16.328 15.508 4.918 1 70.5 116 LEU A O 1
ATOM 896 N N . SER A 1 117 ? -15.438 15.938 6.922 1 76.06 117 SER A N 1
ATOM 897 C CA . SER A 1 117 ? -16.125 14.805 7.543 1 76.06 117 SER A CA 1
ATOM 898 C C . SER A 1 117 ? -17.562 15.148 7.875 1 76.06 117 SER A C 1
ATOM 900 O O . SER A 1 117 ? -17.891 16.297 8.156 1 76.06 117 SER A O 1
ATOM 902 N N . LEU A 1 118 ? -18.422 14.188 7.738 1 77.75 118 LEU A N 1
ATOM 903 C CA . LEU A 1 118 ? -19.828 14.391 8.125 1 77.75 118 LEU A CA 1
ATOM 904 C C . LEU A 1 118 ? -19.922 14.797 9.586 1 77.75 118 LEU A C 1
ATOM 906 O O . LEU A 1 118 ? -20.812 15.578 9.961 1 77.75 118 LEU A O 1
ATOM 910 N N . ASP A 1 119 ? -19.062 14.25 10.391 1 75.69 119 ASP A N 1
ATOM 911 C CA . ASP A 1 119 ? -19.047 14.648 11.789 1 75.69 119 ASP A CA 1
ATOM 912 C C . ASP A 1 119 ? -18.875 16.156 11.938 1 75.69 119 ASP A C 1
ATOM 914 O O . ASP A 1 119 ? -19.484 16.781 12.812 1 75.69 119 ASP A O 1
ATOM 918 N N . SER A 1 120 ? -18.016 16.734 11.109 1 69.5 120 SER A N 1
ATOM 919 C CA . SER A 1 120 ? -17.75 18.172 11.172 1 69.5 120 SER A CA 1
ATOM 920 C C . SER A 1 120 ? -18.984 18.984 10.766 1 69.5 120 SER A C 1
ATOM 922 O O . SER A 1 120 ? -19.203 20.078 11.266 1 69.5 120 SER A O 1
ATOM 924 N N . ARG A 1 121 ? -19.781 18.375 9.945 1 70.19 121 ARG A N 1
ATOM 925 C CA . ARG A 1 121 ? -20.984 19.078 9.5 1 70.19 121 ARG A CA 1
ATOM 926 C C . ARG A 1 121 ? -22.078 18.984 10.555 1 70.19 121 ARG A C 1
ATOM 928 O O . ARG A 1 121 ? -22.891 19.906 10.68 1 70.19 121 ARG A O 1
ATOM 935 N N . ARG A 1 122 ? -22.125 17.953 11.258 1 70.81 122 ARG A N 1
ATOM 936 C CA . ARG A 1 122 ? -23.172 17.766 12.258 1 70.81 122 ARG A CA 1
ATOM 937 C C . ARG A 1 122 ? -22.953 18.656 13.469 1 70.81 122 ARG A C 1
ATOM 939 O O . ARG A 1 122 ? -23.906 19.047 14.148 1 70.81 122 ARG A O 1
ATOM 946 N N . THR A 1 123 ? -21.734 18.906 13.867 1 61.94 123 THR A N 1
ATOM 947 C CA . THR A 1 123 ? -21.469 19.703 15.062 1 61.94 123 THR A CA 1
ATOM 948 C C . THR A 1 123 ? -21.5 21.188 14.742 1 61.94 123 THR A C 1
ATOM 950 O O . THR A 1 123 ? -21.469 22.031 15.641 1 61.94 123 THR A O 1
ATOM 953 N N . ARG A 1 124 ? -21.703 21.562 13.43 1 54.62 124 ARG A N 1
ATOM 954 C CA . ARG A 1 124 ? -21.953 22.969 13.086 1 54.62 124 ARG A CA 1
ATOM 955 C C . ARG A 1 124 ? -23.438 23.25 12.984 1 54.62 124 ARG A C 1
ATOM 957 O O . ARG A 1 124 ? -24.219 22.422 12.508 1 54.62 124 ARG A O 1
ATOM 964 N N . MET B 1 1 ? 7.988 5.574 2.361 1 93 1 MET B N 1
ATOM 965 C CA . MET B 1 1 ? 8.125 5.797 0.925 1 93 1 MET B CA 1
ATOM 966 C C . MET B 1 1 ? 9.57 5.613 0.481 1 93 1 MET B C 1
ATOM 968 O O . MET B 1 1 ? 9.836 4.965 -0.531 1 93 1 MET B O 1
ATOM 972 N N . GLY B 1 2 ? 10.453 6.156 1.291 1 96.25 2 GLY B N 1
ATOM 973 C CA . GLY B 1 2 ? 11.859 6.012 0.933 1 96.25 2 GLY B CA 1
ATOM 974 C C . GLY B 1 2 ? 12.312 4.566 0.876 1 96.25 2 GLY B C 1
ATOM 975 O O . GLY B 1 2 ? 12.945 4.145 -0.094 1 96.25 2 GLY B O 1
ATOM 976 N N . TRP B 1 3 ? 11.992 3.84 1.889 1 97 3 TRP B N 1
ATOM 977 C CA . TRP B 1 3 ? 12.406 2.439 1.936 1 97 3 TRP B CA 1
ATOM 978 C C . TRP B 1 3 ? 11.734 1.637 0.829 1 97 3 TRP B C 1
ATOM 980 O O . TRP B 1 3 ? 12.32 0.699 0.286 1 97 3 TRP B O 1
ATOM 990 N N . LEU B 1 4 ? 10.492 1.97 0.553 1 97.06 4 LEU B N 1
ATOM 991 C CA . LEU B 1 4 ? 9.812 1.319 -0.565 1 97.06 4 LEU B CA 1
ATOM 992 C C . LEU B 1 4 ? 10.617 1.484 -1.853 1 97.06 4 LEU B C 1
ATOM 994 O O . LEU B 1 4 ? 10.805 0.519 -2.596 1 97.06 4 LEU B O 1
ATOM 998 N N . GLN B 1 5 ? 11.094 2.705 -2.096 1 98.25 5 GLN B N 1
ATOM 999 C CA . GLN B 1 5 ? 11.883 2.969 -3.297 1 98.25 5 GLN B CA 1
ATOM 1000 C C . GLN B 1 5 ? 13.195 2.195 -3.275 1 98.25 5 GLN B C 1
ATOM 1002 O O . GLN B 1 5 ? 13.609 1.625 -4.289 1 98.25 5 GLN B O 1
ATOM 1007 N N . VAL B 1 6 ? 13.797 2.182 -2.154 1 98.38 6 VAL B N 1
ATOM 1008 C CA . VAL B 1 6 ? 15.078 1.485 -2.031 1 98.38 6 VAL B CA 1
ATOM 1009 C C . VAL B 1 6 ? 14.883 -0.003 -2.309 1 98.38 6 VAL B C 1
ATOM 1011 O O . VAL B 1 6 ? 15.656 -0.609 -3.051 1 98.38 6 VAL B O 1
ATOM 1014 N N . LEU B 1 7 ? 13.875 -0.584 -1.782 1 97.75 7 LEU B N 1
ATOM 1015 C CA . LEU B 1 7 ? 13.625 -2.018 -1.912 1 97.75 7 LEU B CA 1
ATOM 1016 C C . LEU B 1 7 ? 13.344 -2.391 -3.363 1 97.75 7 LEU B C 1
ATOM 1018 O O . LEU B 1 7 ? 13.93 -3.334 -3.893 1 97.75 7 LEU B O 1
ATOM 1022 N N . TRP B 1 8 ? 12.508 -1.692 -3.975 1 97.38 8 TRP B N 1
ATOM 1023 C CA . TRP B 1 8 ? 12.18 -1.986 -5.367 1 97.38 8 TRP B CA 1
ATOM 1024 C C . TRP B 1 8 ? 13.375 -1.692 -6.273 1 97.38 8 TRP B C 1
ATOM 1026 O O . TRP B 1 8 ? 13.586 -2.389 -7.27 1 97.38 8 TRP B O 1
ATOM 1036 N N . GLY B 1 9 ? 14.055 -0.616 -5.949 1 98.38 9 GLY B N 1
ATOM 1037 C CA . GLY B 1 9 ? 15.258 -0.311 -6.711 1 98.38 9 GLY B CA 1
ATOM 1038 C C . GLY B 1 9 ? 16.312 -1.402 -6.629 1 98.38 9 GLY B C 1
ATOM 1039 O O . GLY B 1 9 ? 16.859 -1.814 -7.652 1 98.38 9 GLY B O 1
ATOM 1040 N N . ILE B 1 10 ? 16.594 -1.837 -5.457 1 97.88 10 ILE B N 1
ATOM 1041 C CA . ILE B 1 10 ? 17.578 -2.891 -5.258 1 97.88 10 ILE B CA 1
ATOM 1042 C C . ILE B 1 10 ? 17.156 -4.145 -6.02 1 97.88 10 ILE B C 1
ATOM 1044 O O . ILE B 1 10 ? 17.984 -4.816 -6.633 1 97.88 10 ILE B O 1
ATOM 1048 N N . ASP B 1 11 ? 15.953 -4.492 -5.977 1 97.19 11 ASP B N 1
ATOM 1049 C CA . ASP B 1 11 ? 15.461 -5.645 -6.727 1 97.19 11 ASP B CA 1
ATOM 1050 C C . ASP B 1 11 ? 15.797 -5.516 -8.211 1 97.19 11 ASP B C 1
ATOM 1052 O O . ASP B 1 11 ? 16.234 -6.48 -8.844 1 97.19 11 ASP B O 1
ATOM 1056 N N . LYS B 1 12 ? 15.625 -4.348 -8.773 1 97.31 12 LYS B N 1
ATOM 1057 C CA . LYS B 1 12 ? 15.875 -4.121 -10.195 1 97.31 12 LYS B CA 1
ATOM 1058 C C . LYS B 1 12 ? 17.375 -4.215 -10.508 1 97.31 12 LYS B C 1
ATOM 1060 O O . LYS B 1 12 ? 17.75 -4.465 -11.648 1 97.31 12 LYS B O 1
ATOM 1065 N N . LEU B 1 13 ? 18.125 -4.023 -9.484 1 97.75 13 LEU B N 1
ATOM 1066 C CA . LEU B 1 13 ? 19.578 -4.074 -9.68 1 97.75 13 LEU B CA 1
ATOM 1067 C C . LEU B 1 13 ? 20.094 -5.496 -9.492 1 97.75 13 LEU B C 1
ATOM 1069 O O . LEU B 1 13 ? 21 -5.934 -10.219 1 97.75 13 LEU B O 1
ATOM 1073 N N . VAL B 1 14 ? 19.547 -6.238 -8.594 1 96.5 14 VAL B N 1
ATOM 1074 C CA . VAL B 1 14 ? 20.109 -7.543 -8.242 1 96.5 14 VAL B CA 1
ATOM 1075 C C . VAL B 1 14 ? 19.297 -8.648 -8.922 1 96.5 14 VAL B C 1
ATOM 1077 O O . VAL B 1 14 ? 19.797 -9.758 -9.102 1 96.5 14 VAL B O 1
ATOM 1080 N N . ASN B 1 15 ? 18.109 -8.422 -9.234 1 96.12 15 ASN B N 1
ATOM 1081 C CA . ASN B 1 15 ? 17.203 -9.344 -9.906 1 96.12 15 ASN B CA 1
ATOM 1082 C C . ASN B 1 15 ? 16.469 -8.664 -11.062 1 96.12 15 ASN B C 1
ATOM 1084 O O . ASN B 1 15 ? 15.234 -8.625 -11.078 1 96.12 15 ASN B O 1
ATOM 1088 N N . VAL B 1 16 ? 17.219 -8.344 -12.062 1 96.62 16 VAL B N 1
ATOM 1089 C CA . VAL B 1 16 ? 16.719 -7.52 -13.156 1 96.62 16 VAL B CA 1
ATOM 1090 C C . VAL B 1 16 ? 15.594 -8.25 -13.883 1 96.62 16 VAL B C 1
ATOM 1092 O O . VAL B 1 16 ? 14.602 -7.633 -14.281 1 96.62 16 VAL B O 1
ATOM 1095 N N . GLU B 1 17 ? 15.695 -9.555 -14.062 1 96.44 17 GLU B N 1
ATOM 1096 C CA . GLU B 1 17 ? 14.672 -10.336 -14.758 1 96.44 17 GLU B CA 1
ATOM 1097 C C . GLU B 1 17 ? 13.328 -10.234 -14.047 1 96.44 17 GLU B C 1
ATOM 1099 O O . GLU B 1 17 ? 12.281 -10.219 -14.688 1 96.44 17 GLU B O 1
ATOM 1104 N N . HIS B 1 18 ? 13.438 -10.219 -12.789 1 95.25 18 HIS B N 1
ATOM 1105 C CA . HIS B 1 18 ? 12.203 -10.062 -12.039 1 95.25 18 HIS B CA 1
ATOM 1106 C C . HIS B 1 18 ? 11.531 -8.727 -12.352 1 95.25 18 HIS B C 1
ATOM 1108 O O . HIS B 1 18 ? 10.312 -8.672 -12.547 1 95.25 18 HIS B O 1
ATOM 1114 N N . GLY B 1 19 ? 12.273 -7.656 -12.375 1 95.38 19 GLY B N 1
ATOM 1115 C CA . GLY B 1 19 ? 11.727 -6.363 -12.75 1 95.38 19 GLY B CA 1
ATOM 1116 C C . GLY B 1 19 ? 11.094 -6.359 -14.133 1 95.38 19 GLY B C 1
ATOM 1117 O O . GLY B 1 19 ? 10.039 -5.758 -14.336 1 95.38 19 GLY B O 1
ATOM 1118 N N . VAL B 1 20 ? 11.734 -7.008 -15.008 1 96.94 20 VAL B N 1
ATOM 1119 C CA . VAL B 1 20 ? 11.211 -7.117 -16.359 1 96.94 20 VAL B CA 1
ATOM 1120 C C . VAL B 1 20 ? 9.875 -7.852 -16.344 1 96.94 20 VAL B C 1
ATOM 1122 O O . VAL B 1 20 ? 8.898 -7.398 -16.953 1 96.94 20 VAL B O 1
ATOM 1125 N N . ARG B 1 21 ? 9.789 -8.945 -15.656 1 96 21 ARG B N 1
ATOM 1126 C CA . ARG B 1 21 ? 8.562 -9.734 -15.586 1 96 21 ARG B CA 1
ATOM 1127 C C . ARG B 1 21 ? 7.434 -8.938 -14.945 1 96 21 ARG B C 1
ATOM 1129 O O . ARG B 1 21 ? 6.285 -9.016 -15.383 1 96 21 ARG B O 1
ATOM 1136 N N . VAL B 1 22 ? 7.785 -8.203 -13.883 1 93.56 22 VAL B N 1
ATOM 1137 C CA . VAL B 1 22 ? 6.797 -7.367 -13.203 1 93.56 22 VAL B CA 1
ATOM 1138 C C . VAL B 1 22 ? 6.242 -6.332 -14.18 1 93.56 22 VAL B C 1
ATOM 1140 O O . VAL B 1 22 ? 5.031 -6.105 -14.234 1 93.56 22 VAL B O 1
ATOM 1143 N N . SER B 1 23 ? 7.082 -5.703 -14.953 1 95 23 SER B N 1
ATOM 1144 C CA . SER B 1 23 ? 6.664 -4.719 -15.945 1 95 23 SER B CA 1
ATOM 1145 C C . SER B 1 23 ? 5.75 -5.34 -17 1 95 23 SER B C 1
ATOM 1147 O O . SER B 1 23 ? 4.73 -4.754 -17.359 1 95 23 SER B O 1
ATOM 1149 N N . GLU B 1 24 ? 6.066 -6.473 -17.438 1 95.25 24 GLU B N 1
ATOM 1150 C CA . GLU B 1 24 ? 5.27 -7.168 -18.453 1 95.25 24 GLU B CA 1
ATOM 1151 C C . GLU B 1 24 ? 3.908 -7.574 -17.891 1 95.25 24 GLU B C 1
ATOM 1153 O O . GLU B 1 24 ? 2.891 -7.465 -18.578 1 95.25 24 GLU B O 1
ATOM 1158 N N . ALA B 1 25 ? 3.936 -7.941 -16.734 1 92.44 25 ALA B N 1
ATOM 1159 C CA . ALA B 1 25 ? 2.729 -8.508 -16.141 1 92.44 25 ALA B CA 1
ATOM 1160 C C . ALA B 1 25 ? 1.778 -7.414 -15.664 1 92.44 25 ALA B C 1
ATOM 1162 O O . ALA B 1 25 ? 0.558 -7.551 -15.773 1 92.44 25 ALA B O 1
ATOM 1163 N N . PHE B 1 26 ? 2.371 -6.273 -15.125 1 91.81 26 PHE B N 1
ATOM 1164 C CA . PHE B 1 26 ? 1.482 -5.391 -14.383 1 91.81 26 PHE B CA 1
ATOM 1165 C C . PHE B 1 26 ? 1.559 -3.967 -14.922 1 91.81 26 PHE B C 1
ATOM 1167 O O . PHE B 1 26 ? 0.71 -3.131 -14.602 1 91.81 26 PHE B O 1
ATOM 1174 N N . TYR B 1 27 ? 2.572 -3.686 -15.742 1 92.69 27 TYR B N 1
ATOM 1175 C CA . TYR B 1 27 ? 2.732 -2.305 -16.188 1 92.69 27 TYR B CA 1
ATOM 1176 C C . TYR B 1 27 ? 2.604 -2.197 -17.688 1 92.69 27 TYR B C 1
ATOM 1178 O O . TYR B 1 27 ? 3.227 -1.333 -18.312 1 92.69 27 TYR B O 1
ATOM 1186 N N . MET B 1 28 ? 1.905 -3.119 -18.25 1 89.06 28 MET B N 1
ATOM 1187 C CA . MET B 1 28 ? 1.634 -3.123 -19.688 1 89.06 28 MET B CA 1
ATOM 1188 C C . MET B 1 28 ? 2.932 -3.197 -20.484 1 89.06 28 MET B C 1
ATOM 1190 O O . MET B 1 28 ? 3.027 -2.631 -21.578 1 89.06 28 MET B O 1
ATOM 1194 N N . GLY B 1 29 ? 4.016 -3.676 -19.859 1 91.25 29 GLY B N 1
ATOM 1195 C CA . GLY B 1 29 ? 5.301 -3.826 -20.531 1 91.25 29 GLY B CA 1
ATOM 1196 C C . GLY B 1 29 ? 6.125 -2.553 -20.531 1 91.25 29 GLY B C 1
ATOM 1197 O O . GLY B 1 29 ? 7.227 -2.518 -21.078 1 91.25 29 GLY B O 1
ATOM 1198 N N . LEU B 1 30 ? 5.562 -1.606 -19.875 1 89 30 LEU B N 1
ATOM 1199 C CA . LEU B 1 30 ? 6.312 -0.36 -19.781 1 89 30 LEU B CA 1
ATOM 1200 C C . LEU B 1 30 ? 7.621 -0.566 -19.031 1 89 30 LEU B C 1
ATOM 1202 O O . LEU B 1 30 ? 7.613 -1.031 -17.875 1 89 30 LEU B O 1
ATOM 1206 N N . GLY B 1 31 ? 8.742 -0.322 -19.766 1 91.88 31 GLY B N 1
ATOM 1207 C CA . GLY B 1 31 ? 10.047 -0.447 -19.156 1 91.88 31 GLY B CA 1
ATOM 1208 C C . GLY B 1 31 ? 10.531 -1.881 -19.062 1 91.88 31 GLY B C 1
ATOM 1209 O O . GLY B 1 31 ? 11.477 -2.178 -18.328 1 91.88 31 GLY B O 1
ATOM 1210 N N . ALA B 1 32 ? 9.844 -2.729 -19.797 1 95.5 32 ALA B N 1
ATOM 1211 C CA . ALA B 1 32 ? 10.25 -4.129 -19.75 1 95.5 32 ALA B CA 1
ATOM 1212 C C . ALA B 1 32 ? 11.523 -4.355 -20.562 1 95.5 32 ALA B C 1
ATOM 1214 O O . ALA B 1 32 ? 11.523 -5.109 -21.531 1 95.5 32 ALA B O 1
ATOM 1215 N N . ASN B 1 33 ? 12.453 -3.646 -20.297 1 97.56 33 ASN B N 1
ATOM 1216 C CA . ASN B 1 33 ? 13.82 -3.693 -20.812 1 97.56 33 ASN B CA 1
ATOM 1217 C C . ASN B 1 33 ?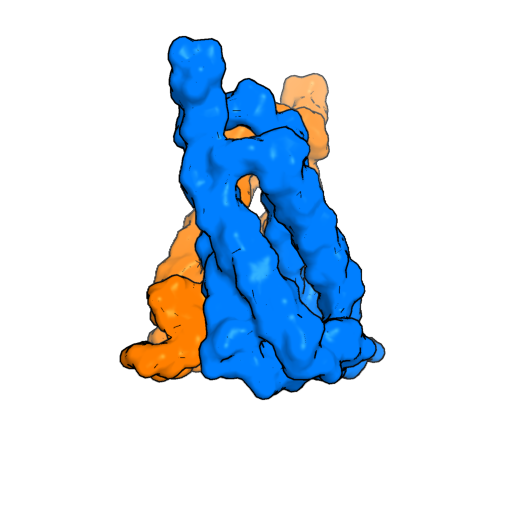 14.844 -3.721 -19.688 1 97.56 33 ASN B C 1
ATOM 1219 O O . ASN B 1 33 ? 14.75 -2.945 -18.734 1 97.56 33 ASN B O 1
ATOM 1223 N N . ALA B 1 34 ? 15.836 -4.676 -19.906 1 97.62 34 ALA B N 1
ATOM 1224 C CA . ALA B 1 34 ? 16.781 -4.902 -18.812 1 97.62 34 ALA B CA 1
ATOM 1225 C C . ALA B 1 34 ? 17.562 -3.631 -18.5 1 97.62 34 ALA B C 1
ATOM 1227 O O . ALA B 1 34 ? 17.812 -3.32 -17.328 1 97.62 34 ALA B O 1
ATOM 1228 N N . THR B 1 35 ? 17.969 -2.982 -19.484 1 98.25 35 THR B N 1
ATOM 1229 C CA . THR B 1 35 ? 18.75 -1.766 -19.281 1 98.25 35 THR B CA 1
ATOM 1230 C C . THR B 1 35 ? 17.906 -0.688 -18.609 1 98.25 35 THR B C 1
ATOM 1232 O O . THR B 1 35 ? 18.359 -0.013 -17.688 1 98.25 35 THR B O 1
ATOM 1235 N N . ILE B 1 36 ? 16.703 -0.504 -19.031 1 97.81 36 ILE B N 1
ATOM 1236 C CA . ILE B 1 36 ? 15.789 0.471 -18.438 1 97.81 36 ILE B CA 1
ATOM 1237 C C . ILE B 1 36 ? 15.555 0.126 -16.969 1 97.81 36 ILE B C 1
ATOM 1239 O O . ILE B 1 36 ? 15.586 1.006 -16.109 1 97.81 36 ILE B O 1
ATOM 1243 N N . GLN B 1 37 ? 15.367 -1.168 -16.703 1 98.31 37 GLN B N 1
ATOM 1244 C CA . GLN B 1 37 ? 15.148 -1.603 -15.32 1 98.31 37 GLN B CA 1
ATOM 1245 C C . GLN B 1 37 ? 16.359 -1.27 -14.445 1 98.31 37 GLN B C 1
ATOM 1247 O O . GLN B 1 37 ? 16.203 -0.753 -13.336 1 98.31 37 GLN B O 1
ATOM 1252 N N . THR B 1 38 ? 17.547 -1.512 -14.961 1 98.38 38 THR B N 1
ATOM 1253 C CA . THR B 1 38 ? 18.766 -1.293 -14.195 1 98.38 38 THR B CA 1
ATOM 1254 C C . THR B 1 38 ? 18.953 0.192 -13.898 1 98.38 38 THR B C 1
ATOM 1256 O O . THR B 1 38 ? 19.25 0.574 -12.766 1 98.38 38 THR B O 1
ATOM 1259 N N . VAL B 1 39 ? 18.75 1.044 -14.867 1 98.38 39 VAL B N 1
ATOM 1260 C CA . VAL B 1 39 ? 18.922 2.482 -14.695 1 98.38 39 VAL B CA 1
ATOM 1261 C C . VAL B 1 39 ? 17.875 3.023 -13.734 1 98.38 39 VAL B C 1
ATOM 1263 O O . VAL B 1 39 ? 18.203 3.762 -12.797 1 98.38 39 VAL B O 1
ATOM 1266 N N . PHE B 1 40 ? 16.688 2.627 -13.992 1 97.94 40 PHE B N 1
ATOM 1267 C CA . PHE B 1 40 ? 15.602 3.072 -13.133 1 97.94 40 PHE B CA 1
ATOM 1268 C C . PHE B 1 40 ? 15.812 2.602 -11.695 1 97.94 40 PHE B C 1
ATOM 1270 O O . PHE B 1 40 ? 15.508 3.328 -10.75 1 97.94 40 PHE B O 1
ATOM 1277 N N . GLY B 1 41 ? 16.25 1.377 -11.531 1 98.5 41 GLY B N 1
ATOM 1278 C CA . GLY B 1 41 ? 16.547 0.865 -10.203 1 98.5 41 GLY B CA 1
ATOM 1279 C C . GLY B 1 41 ? 17.547 1.724 -9.445 1 98.5 41 GLY B C 1
ATOM 1280 O O . GLY B 1 41 ? 17.344 2.029 -8.273 1 98.5 41 GLY B O 1
ATOM 1281 N N . GLY B 1 42 ? 18.641 2.086 -10.141 1 98.69 42 GLY B N 1
ATOM 1282 C CA . GLY B 1 42 ? 19.594 2.979 -9.516 1 98.69 42 GLY B CA 1
ATOM 1283 C C . GLY B 1 42 ? 19 4.301 -9.086 1 98.69 42 GLY B C 1
ATOM 1284 O O . GLY B 1 42 ? 19.281 4.785 -7.988 1 98.69 42 GLY B O 1
ATOM 1285 N N . LEU B 1 43 ? 18.172 4.898 -9.93 1 98.56 43 LEU B N 1
ATOM 1286 C CA . LEU B 1 43 ? 17.516 6.168 -9.633 1 98.56 43 LEU B CA 1
ATOM 1287 C C . LEU B 1 43 ? 16.562 6.02 -8.445 1 98.56 43 LEU B C 1
ATOM 1289 O O . LEU B 1 43 ? 16.469 6.918 -7.605 1 98.56 43 LEU B O 1
ATOM 1293 N N . GLN B 1 44 ? 15.914 4.887 -8.391 1 98.75 44 GLN B N 1
ATOM 1294 C CA . GLN B 1 44 ? 15 4.645 -7.277 1 98.75 44 GLN B CA 1
ATOM 1295 C C . GLN B 1 44 ? 15.758 4.539 -5.957 1 98.75 44 GLN B C 1
ATOM 1297 O O . GLN B 1 44 ? 15.32 5.09 -4.941 1 98.75 44 GLN B O 1
ATOM 1302 N N . VAL B 1 45 ? 16.828 3.859 -5.969 1 98.81 45 VAL B N 1
ATOM 1303 C CA . VAL B 1 45 ? 17.625 3.744 -4.75 1 98.81 45 VAL B CA 1
ATOM 1304 C C . VAL B 1 45 ? 18.094 5.125 -4.309 1 98.81 45 VAL B C 1
ATOM 1306 O O . VAL B 1 45 ? 17.969 5.484 -3.135 1 98.81 45 VAL B O 1
ATOM 1309 N N . LEU B 1 46 ? 18.609 5.883 -5.258 1 98.69 46 LEU B N 1
ATOM 1310 C CA . LEU B 1 46 ? 19.078 7.23 -4.941 1 98.69 46 LEU B CA 1
ATOM 1311 C C . LEU B 1 46 ? 17.938 8.07 -4.363 1 98.69 46 LEU B C 1
ATOM 1313 O O . LEU B 1 46 ? 18.094 8.688 -3.311 1 98.69 46 LEU B O 1
ATOM 1317 N N . LEU B 1 47 ? 16.859 8.039 -5.016 1 98.56 47 LEU B N 1
ATOM 1318 C CA . LEU B 1 47 ? 15.703 8.797 -4.539 1 98.56 47 LEU B CA 1
ATOM 1319 C C . LEU B 1 47 ? 15.281 8.336 -3.152 1 98.56 47 LEU B C 1
ATOM 1321 O O . LEU B 1 47 ? 14.977 9.156 -2.283 1 98.56 47 LEU B O 1
ATOM 1325 N N . GLY B 1 48 ? 15.203 7.012 -3.014 1 98.56 48 GLY B N 1
ATOM 1326 C CA . GLY B 1 48 ? 14.836 6.473 -1.715 1 98.56 48 GLY B CA 1
ATOM 1327 C C . GLY B 1 48 ? 15.719 6.965 -0.588 1 98.56 48 GLY B C 1
ATOM 1328 O O . GLY B 1 48 ? 15.227 7.34 0.478 1 98.56 48 GLY B O 1
ATOM 1329 N N . VAL B 1 49 ? 16.984 6.984 -0.774 1 98.06 49 VAL B N 1
ATOM 1330 C CA . VAL B 1 49 ? 17.938 7.445 0.234 1 98.06 49 VAL B CA 1
ATOM 1331 C C . VAL B 1 49 ? 17.703 8.93 0.523 1 98.06 49 VAL B C 1
ATOM 1333 O O . VAL B 1 49 ? 17.688 9.344 1.684 1 98.06 49 VAL B O 1
ATOM 1336 N N . LEU B 1 50 ? 17.531 9.727 -0.52 1 96.81 50 LEU B N 1
ATOM 1337 C CA . LEU B 1 50 ? 17.25 11.148 -0.339 1 96.81 50 LEU B CA 1
ATOM 1338 C C . LEU B 1 50 ? 15.984 11.352 0.487 1 96.81 50 LEU B C 1
ATOM 1340 O O . LEU B 1 50 ? 15.938 12.242 1.345 1 96.81 50 LEU B O 1
ATOM 1344 N N . LEU B 1 51 ? 14.984 10.562 0.229 1 95.75 51 LEU B N 1
ATOM 1345 C CA . LEU B 1 51 ? 13.727 10.68 0.959 1 95.75 51 LEU B CA 1
ATOM 1346 C C . LEU B 1 51 ? 13.906 10.289 2.424 1 95.75 51 LEU B C 1
ATOM 1348 O O . LEU B 1 51 ? 13.367 10.945 3.314 1 95.75 51 LEU B O 1
ATOM 1352 N N . ILE B 1 52 ? 14.68 9.297 2.682 1 95 52 ILE B N 1
ATOM 1353 C CA . ILE B 1 52 ? 14.875 8.797 4.035 1 95 52 ILE B CA 1
ATOM 1354 C C . ILE B 1 52 ? 15.625 9.844 4.867 1 95 52 ILE B C 1
ATOM 1356 O O . ILE B 1 52 ? 15.25 10.117 6.008 1 95 52 ILE B O 1
ATOM 1360 N N . VAL B 1 53 ? 16.578 10.43 4.289 1 93.81 53 VAL B N 1
ATOM 1361 C CA . VAL B 1 53 ? 17.406 11.344 5.055 1 93.81 53 VAL B CA 1
ATOM 1362 C C . VAL B 1 53 ? 16.812 12.75 5.012 1 93.81 53 VAL B C 1
ATOM 1364 O O . VAL B 1 53 ? 17.172 13.617 5.809 1 93.81 53 VAL B O 1
ATOM 1367 N N . GLY B 1 54 ? 15.867 12.977 4.047 1 92.56 54 GLY B N 1
ATOM 1368 C CA . GLY B 1 54 ? 15.211 14.273 3.916 1 92.56 54 GLY B CA 1
ATOM 1369 C C . GLY B 1 54 ? 16.094 15.32 3.271 1 92.56 54 GLY B C 1
ATOM 1370 O O . GLY B 1 54 ? 16.125 16.469 3.723 1 92.56 54 GLY B O 1
ATOM 1371 N N . LEU B 1 55 ? 16.828 14.898 2.303 1 92.5 55 LEU B N 1
ATOM 1372 C CA . LEU B 1 55 ? 17.703 15.805 1.57 1 92.5 55 LEU B CA 1
ATOM 1373 C C . LEU B 1 55 ? 17.109 16.172 0.216 1 92.5 55 LEU B C 1
ATOM 1375 O O . LEU B 1 55 ? 16.469 15.328 -0.431 1 92.5 55 LEU B O 1
ATOM 1379 N N . PHE B 1 56 ? 17.344 17.5 -0.246 1 93.31 56 PHE B N 1
ATOM 1380 C CA . PHE B 1 56 ? 16.859 18.016 -1.521 1 93.31 56 PHE B CA 1
ATOM 1381 C C . PHE B 1 56 ? 15.359 17.797 -1.658 1 93.31 56 PHE B C 1
ATOM 1383 O O . PHE B 1 56 ? 14.891 17.328 -2.691 1 93.31 56 PHE B O 1
ATOM 1390 N N . ARG B 1 57 ? 14.625 18.125 -0.724 1 92.88 57 ARG B N 1
ATOM 1391 C CA . ARG B 1 57 ? 13.195 17.828 -0.635 1 92.88 57 ARG B CA 1
ATOM 1392 C C . ARG B 1 57 ? 12.422 18.531 -1.738 1 92.88 57 ARG B C 1
ATOM 1394 O O . ARG B 1 57 ? 11.383 18.031 -2.193 1 92.88 57 ARG B O 1
ATOM 1401 N N . ARG B 1 58 ? 12.859 19.641 -2.166 1 92.25 58 ARG B N 1
ATOM 1402 C CA . ARG B 1 58 ? 12.172 20.391 -3.209 1 92.25 58 ARG B CA 1
ATOM 1403 C C . ARG B 1 58 ? 12.18 19.625 -4.531 1 92.25 58 ARG B C 1
ATOM 1405 O O . ARG B 1 58 ? 11.32 19.859 -5.391 1 92.25 58 ARG B O 1
ATOM 1412 N N . VAL B 1 59 ? 13.133 18.734 -4.711 1 94.88 59 VAL B N 1
ATOM 1413 C CA . VAL B 1 59 ? 13.234 17.938 -5.926 1 94.88 59 VAL B CA 1
ATOM 1414 C C . VAL B 1 59 ? 12.805 16.5 -5.637 1 94.88 59 VAL B C 1
ATOM 1416 O O . VAL B 1 59 ? 12.062 15.906 -6.418 1 94.88 59 VAL B O 1
ATOM 1419 N N . ALA B 1 60 ? 13.195 15.984 -4.477 1 96.06 60 ALA B N 1
ATOM 1420 C CA . ALA B 1 60 ? 12.953 14.578 -4.141 1 96.06 60 ALA B CA 1
ATOM 1421 C C . ALA B 1 60 ? 11.461 14.312 -3.961 1 96.06 60 ALA B C 1
ATOM 1423 O O . ALA B 1 60 ? 10.953 13.281 -4.414 1 96.06 60 ALA B O 1
ATOM 1424 N N . TYR B 1 61 ? 10.766 15.234 -3.332 1 96.06 61 TYR B N 1
ATOM 1425 C CA . TYR B 1 61 ? 9.359 14.992 -3.051 1 96.06 61 TYR B CA 1
ATOM 1426 C C . TYR B 1 61 ? 8.531 15.039 -4.328 1 96.06 61 TYR B C 1
ATOM 1428 O O . TYR B 1 61 ? 7.738 14.133 -4.594 1 96.06 61 TYR B O 1
ATOM 1436 N N . PRO B 1 62 ? 8.742 16.078 -5.18 1 96.62 62 PRO B N 1
ATOM 1437 C CA . PRO B 1 62 ? 8.031 16.031 -6.461 1 96.62 62 PRO B CA 1
ATOM 1438 C C . PRO B 1 62 ? 8.391 14.812 -7.293 1 96.62 62 PRO B C 1
ATOM 1440 O O . PRO B 1 62 ? 7.531 14.234 -7.961 1 96.62 62 PRO B O 1
ATOM 1443 N N . ALA B 1 63 ? 9.609 14.406 -7.352 1 97.75 63 ALA B N 1
ATOM 1444 C CA . ALA B 1 63 ? 10.031 13.211 -8.078 1 97.75 63 ALA B CA 1
ATOM 1445 C C . ALA B 1 63 ? 9.32 11.969 -7.547 1 97.75 63 ALA B C 1
ATOM 1447 O O . ALA B 1 63 ? 8.828 11.148 -8.32 1 97.75 63 ALA B O 1
ATOM 1448 N N . GLN B 1 64 ? 9.258 11.867 -6.254 1 98 64 GLN B N 1
ATOM 1449 C CA . GLN B 1 64 ? 8.555 10.75 -5.629 1 98 64 GLN B CA 1
ATOM 1450 C C . GLN B 1 64 ? 7.078 10.758 -6.004 1 98 64 GLN B C 1
ATOM 1452 O O . GLN B 1 64 ? 6.488 9.703 -6.25 1 98 64 GLN B O 1
ATOM 1457 N N . THR B 1 65 ? 6.5 11.93 -5.984 1 98.12 65 THR B N 1
ATOM 1458 C CA . THR B 1 65 ? 5.09 12.039 -6.336 1 98.12 65 THR B CA 1
ATOM 1459 C C . THR B 1 65 ? 4.855 11.609 -7.781 1 98.12 65 THR B C 1
ATOM 1461 O O . THR B 1 65 ? 3.883 10.906 -8.07 1 98.12 65 THR B O 1
ATOM 1464 N N . LEU B 1 66 ? 5.758 11.945 -8.664 1 98 66 LEU B N 1
ATOM 1465 C CA . LEU B 1 66 ? 5.652 11.562 -10.07 1 98 66 LEU B CA 1
ATOM 1466 C C . LEU B 1 66 ? 5.785 10.055 -10.227 1 98 66 LEU B C 1
ATOM 1468 O O . LEU B 1 66 ? 5.031 9.438 -10.984 1 98 66 LEU B O 1
ATOM 1472 N N . ILE B 1 67 ? 6.672 9.484 -9.555 1 97.56 67 ILE B N 1
ATOM 1473 C CA . ILE B 1 67 ? 6.855 8.039 -9.633 1 97.56 67 ILE B CA 1
ATOM 1474 C C . ILE B 1 67 ? 5.625 7.336 -9.062 1 97.56 67 ILE B C 1
ATOM 1476 O O . ILE B 1 67 ? 5.156 6.348 -9.633 1 97.56 67 ILE B O 1
ATOM 1480 N N . ALA B 1 68 ? 5.168 7.844 -7.938 1 98 68 ALA B N 1
ATOM 1481 C CA . ALA B 1 68 ? 3.967 7.258 -7.352 1 98 68 ALA B CA 1
ATOM 1482 C C . ALA B 1 68 ? 2.785 7.352 -8.312 1 98 68 ALA B C 1
ATOM 1484 O O . ALA B 1 68 ? 2 6.406 -8.438 1 98 68 ALA B O 1
ATOM 1485 N N . ALA B 1 69 ? 2.645 8.477 -9 1 97.81 69 ALA B N 1
ATOM 1486 C CA . ALA B 1 69 ? 1.574 8.656 -9.977 1 97.81 69 ALA B CA 1
ATOM 1487 C C . ALA B 1 69 ? 1.743 7.699 -11.156 1 97.81 69 ALA B C 1
ATOM 1489 O O . ALA B 1 69 ? 0.776 7.078 -11.602 1 97.81 69 ALA B O 1
ATOM 1490 N N . ALA B 1 70 ? 2.928 7.551 -11.656 1 95.88 70 ALA B N 1
ATOM 1491 C CA . ALA B 1 70 ? 3.209 6.645 -12.766 1 95.88 70 ALA B CA 1
ATOM 1492 C C . ALA B 1 70 ? 2.934 5.195 -12.375 1 95.88 70 ALA B C 1
ATOM 1494 O O . ALA B 1 70 ? 2.418 4.414 -13.172 1 95.88 70 ALA B O 1
ATOM 1495 N N . THR B 1 71 ? 3.346 4.844 -11.148 1 96.19 71 THR B N 1
ATOM 1496 C CA . THR B 1 71 ? 3.09 3.49 -10.664 1 96.19 71 THR B CA 1
ATOM 1497 C C . THR B 1 71 ? 1.591 3.219 -10.578 1 96.19 71 THR B C 1
ATOM 1499 O O . THR B 1 71 ? 1.113 2.189 -11.062 1 96.19 71 THR B O 1
ATOM 1502 N N . ALA B 1 72 ? 0.861 4.18 -10.008 1 96.81 72 ALA B N 1
ATOM 1503 C CA . ALA B 1 72 ? -0.588 4.016 -9.922 1 96.81 72 ALA B CA 1
ATOM 1504 C C . ALA B 1 72 ? -1.207 3.873 -11.305 1 96.81 72 ALA B C 1
ATOM 1506 O O . ALA B 1 72 ? -2.084 3.031 -11.516 1 96.81 72 ALA B O 1
ATOM 1507 N N . LEU B 1 73 ? -0.768 4.668 -12.195 1 95.75 73 LEU B N 1
ATOM 1508 C CA . LEU B 1 73 ? -1.259 4.57 -13.562 1 95.75 73 LEU B CA 1
ATOM 1509 C C . LEU B 1 73 ? -0.889 3.225 -14.18 1 95.75 73 LEU B C 1
ATOM 1511 O O . LEU B 1 73 ? -1.679 2.639 -14.922 1 95.75 73 LEU B O 1
ATOM 1515 N N . GLY B 1 74 ? 0.286 2.744 -13.922 1 94.75 74 GLY B N 1
ATOM 1516 C CA . GLY B 1 74 ? 0.743 1.468 -14.445 1 94.75 74 GLY B CA 1
ATOM 1517 C C . GLY B 1 74 ? -0.109 0.296 -13.992 1 94.75 74 GLY B C 1
ATOM 1518 O O . GLY B 1 74 ? -0.347 -0.637 -14.766 1 94.75 74 GLY B O 1
ATOM 1519 N N . VAL B 1 75 ? -0.615 0.405 -12.758 1 96.25 75 VAL B N 1
ATOM 1520 C CA . VAL B 1 75 ? -1.388 -0.712 -12.227 1 96.25 75 VAL B CA 1
ATOM 1521 C C . VAL B 1 75 ? -2.871 -0.352 -12.203 1 96.25 75 VAL B C 1
ATOM 1523 O O . VAL B 1 75 ? -3.613 -0.801 -11.328 1 96.25 75 VAL B O 1
ATOM 1526 N N . TRP B 1 76 ? -3.344 0.469 -13.141 1 95.56 76 TRP B N 1
ATOM 1527 C CA . TRP B 1 76 ? -4.695 1.019 -13.141 1 95.56 76 TRP B CA 1
ATOM 1528 C C . TRP B 1 76 ? -5.738 -0.096 -13.164 1 95.56 76 TRP B C 1
ATOM 1530 O O . TRP B 1 76 ? -6.797 0.024 -12.539 1 95.56 76 TRP B O 1
ATOM 1540 N N . LYS B 1 77 ? -5.48 -1.2 -13.828 1 96 77 LYS B N 1
ATOM 1541 C CA . LYS B 1 77 ? -6.426 -2.312 -13.852 1 96 77 LYS B CA 1
ATOM 1542 C C . LYS B 1 77 ? -6.664 -2.861 -12.445 1 96 77 LYS B C 1
ATOM 1544 O O . LYS B 1 77 ? -7.801 -3.156 -12.07 1 96 77 LYS B O 1
ATOM 1549 N N . SER B 1 78 ? -5.59 -2.957 -11.633 1 96.44 78 SER B N 1
ATOM 1550 C CA . SER B 1 78 ? -5.668 -3.496 -10.281 1 96.44 78 SER B CA 1
ATOM 1551 C C . SER B 1 78 ? -6.371 -2.525 -9.336 1 96.44 78 SER B C 1
ATOM 1553 O O . SER B 1 78 ? -6.832 -2.92 -8.266 1 96.44 78 SER B O 1
ATOM 1555 N N . ILE B 1 79 ? -6.406 -1.296 -9.75 1 96.62 79 ILE B N 1
ATOM 1556 C CA . ILE B 1 79 ? -7.082 -0.292 -8.93 1 96.62 79 ILE B CA 1
ATOM 1557 C C . ILE B 1 79 ? -8.578 -0.317 -9.219 1 96.62 79 ILE B C 1
ATOM 1559 O O . ILE B 1 79 ? -9.398 -0.253 -8.289 1 96.62 79 ILE B O 1
ATOM 1563 N N . ILE B 1 80 ? -8.898 -0.507 -10.43 1 96.12 80 ILE B N 1
ATOM 1564 C CA . ILE B 1 80 ? -10.297 -0.458 -10.852 1 96.12 80 ILE B CA 1
ATOM 1565 C C . ILE B 1 80 ? -10.977 -1.789 -10.539 1 96.12 80 ILE B C 1
ATOM 1567 O O . ILE B 1 80 ? -12.141 -1.817 -10.133 1 96.12 80 ILE B O 1
ATOM 1571 N N . ASP B 1 81 ? -10.227 -2.891 -10.766 1 96.69 81 ASP B N 1
ATOM 1572 C CA . ASP B 1 81 ? -10.742 -4.242 -10.57 1 96.69 81 ASP B CA 1
ATOM 1573 C C . ASP B 1 81 ? -9.719 -5.113 -9.836 1 96.69 81 ASP B C 1
ATOM 1575 O O . ASP B 1 81 ? -9.172 -6.059 -10.406 1 96.69 81 ASP B O 1
ATOM 1579 N N . PRO B 1 82 ? -9.625 -4.855 -8.523 1 95.62 82 PRO B N 1
ATOM 1580 C CA . PRO B 1 82 ? -8.555 -5.508 -7.766 1 95.62 82 PRO B CA 1
ATOM 1581 C C . PRO B 1 82 ? -8.719 -7.023 -7.691 1 95.62 82 PRO B C 1
ATOM 1583 O O . PRO B 1 82 ? -7.73 -7.754 -7.59 1 95.62 82 PRO B O 1
ATOM 1586 N N . TRP B 1 83 ? -9.891 -7.473 -7.898 1 94.75 83 TRP B N 1
ATOM 1587 C CA . TRP B 1 83 ? -10.102 -8.906 -7.73 1 94.75 83 TRP B CA 1
ATOM 1588 C C . TRP B 1 83 ? -10.188 -9.609 -9.078 1 94.75 83 TRP B C 1
ATOM 1590 O O . TRP B 1 83 ? -10.344 -10.828 -9.148 1 94.75 83 TRP B O 1
ATOM 1600 N N . GLY B 1 84 ? -10.148 -8.836 -10.156 1 94.44 84 GLY B N 1
ATOM 1601 C CA . GLY B 1 84 ? -10.156 -9.43 -11.484 1 94.44 84 GLY B CA 1
ATOM 1602 C C . GLY B 1 84 ? -11.508 -9.992 -11.883 1 94.44 84 GLY B C 1
ATOM 1603 O O . GLY B 1 84 ? -11.586 -11.055 -12.5 1 94.44 84 GLY B O 1
ATOM 1604 N N . TRP B 1 85 ? -12.438 -9.32 -11.445 1 92.81 85 TRP B N 1
ATOM 1605 C CA . TRP B 1 85 ? -13.789 -9.766 -11.758 1 92.81 85 TRP B CA 1
ATOM 1606 C C . TRP B 1 85 ? -14.125 -9.5 -13.227 1 92.81 85 TRP B C 1
ATOM 1608 O O . TRP B 1 85 ? -14.883 -10.258 -13.844 1 92.81 85 TRP B O 1
ATOM 1618 N N . PHE B 1 86 ? -13.523 -8.367 -13.852 1 94.38 86 PHE B N 1
ATOM 1619 C CA . PHE B 1 86 ? -13.867 -8.07 -15.234 1 94.38 86 PHE B CA 1
ATOM 1620 C C . PHE B 1 86 ? -12.633 -7.656 -16.031 1 94.38 86 PHE B C 1
ATOM 1622 O O . PHE B 1 86 ? -12.695 -7.469 -17.234 1 94.38 86 PHE B O 1
ATOM 1629 N N . LEU B 1 87 ? -11.469 -7.492 -15.43 1 94.56 87 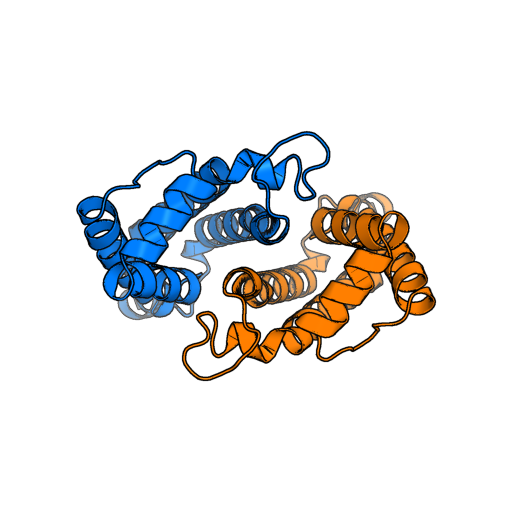LEU B N 1
ATOM 1630 C CA . LEU B 1 87 ? -10.195 -7.242 -16.094 1 94.56 87 LEU B CA 1
ATOM 1631 C C . LEU B 1 87 ? -9.195 -8.352 -15.781 1 94.56 87 LEU B C 1
ATOM 1633 O O . LEU B 1 87 ? -9.195 -8.906 -14.68 1 94.56 87 LEU B O 1
ATOM 1637 N N . GLU B 1 88 ? -8.375 -8.633 -16.75 1 92.69 88 GLU B N 1
ATOM 1638 C CA . GLU B 1 88 ? -7.375 -9.68 -16.562 1 92.69 88 GLU B CA 1
ATOM 1639 C C . GLU B 1 88 ? -6.055 -9.094 -16.062 1 92.69 88 GLU B C 1
ATOM 1641 O O . GLU B 1 88 ? -5.758 -7.926 -16.297 1 92.69 88 GLU B O 1
ATOM 1646 N N . GLY B 1 89 ? -5.293 -9.938 -15.367 1 91.81 89 GLY B N 1
ATOM 1647 C CA . GLY B 1 89 ? -3.941 -9.578 -14.969 1 91.81 89 GLY B CA 1
ATOM 1648 C C . GLY B 1 89 ? -3.9 -8.625 -13.789 1 91.81 89 GLY B C 1
ATOM 1649 O O . GLY B 1 89 ? -2.967 -7.828 -13.664 1 91.81 89 GLY B O 1
ATOM 1650 N N . THR B 1 90 ? -4.988 -8.633 -13.023 1 94.38 90 THR B N 1
ATOM 1651 C CA . THR B 1 90 ? -5.043 -7.734 -11.875 1 94.38 90 THR B CA 1
ATOM 1652 C C . THR B 1 90 ? -4.52 -8.43 -10.617 1 94.38 90 THR B C 1
ATOM 1654 O O . THR B 1 90 ? -4.367 -9.648 -10.594 1 94.38 90 THR B O 1
ATOM 1657 N N . ASN B 1 91 ? -4.137 -7.648 -9.703 1 95 91 ASN B N 1
ATOM 1658 C CA . ASN B 1 91 ? -3.684 -8.094 -8.383 1 95 91 ASN B CA 1
ATOM 1659 C C . ASN B 1 91 ? -4.098 -7.109 -7.293 1 95 91 ASN B C 1
ATOM 1661 O O . ASN B 1 91 ? -3.645 -5.965 -7.273 1 95 91 ASN B O 1
ATOM 1665 N N . VAL B 1 92 ? -4.855 -7.586 -6.41 1 93.75 92 VAL B N 1
ATOM 1666 C CA . VAL B 1 92 ? -5.465 -6.734 -5.395 1 93.75 92 VAL B CA 1
ATOM 1667 C C . VAL B 1 92 ? -4.379 -6.062 -4.559 1 93.75 92 VAL B C 1
ATOM 1669 O O . VAL B 1 92 ? -4.562 -4.945 -4.07 1 93.75 92 VAL B O 1
ATOM 1672 N N . LEU B 1 93 ? -3.246 -6.707 -4.453 1 94.88 93 LEU B N 1
ATOM 1673 C CA . LEU B 1 93 ? -2.205 -6.215 -3.557 1 94.88 93 LEU B CA 1
ATOM 1674 C C . LEU B 1 93 ? -1.559 -4.953 -4.117 1 94.88 93 LEU B C 1
ATOM 1676 O O . LEU B 1 93 ? -0.83 -4.254 -3.406 1 94.88 93 LEU B O 1
ATOM 1680 N N . PHE B 1 94 ? -1.956 -4.562 -5.355 1 96.44 94 PHE B N 1
ATOM 1681 C CA . PHE B 1 94 ? -1.477 -3.309 -5.926 1 96.44 94 PHE B CA 1
ATOM 1682 C C . PHE B 1 94 ? -2.42 -2.162 -5.582 1 96.44 94 PHE B C 1
ATOM 1684 O O . PHE B 1 94 ? -2.111 -0.997 -5.848 1 96.44 94 PHE B O 1
ATOM 1691 N N . TYR B 1 95 ? -3.51 -2.404 -4.977 1 96.62 95 TYR B N 1
ATOM 1692 C CA . TYR B 1 95 ? -4.469 -1.361 -4.629 1 96.62 95 TYR B CA 1
ATOM 1693 C C . TYR B 1 95 ? -3.826 -0.311 -3.73 1 96.62 95 TYR B C 1
ATOM 1695 O O . TYR B 1 95 ? -4.105 0.883 -3.865 1 96.62 95 TYR B O 1
ATOM 1703 N N . PRO B 1 96 ? -2.906 -0.644 -2.854 1 96.06 96 PRO B N 1
ATOM 1704 C CA . PRO B 1 96 ? -2.297 0.349 -1.966 1 96.06 96 PRO B CA 1
ATOM 1705 C C . PRO B 1 96 ? -1.46 1.38 -2.719 1 96.06 96 PRO B C 1
ATOM 1707 O O . PRO B 1 96 ? -1.04 2.383 -2.137 1 96.06 96 PRO B O 1
ATOM 1710 N N . SER B 1 97 ? -1.28 1.116 -4.043 1 96.5 97 SER B N 1
ATOM 1711 C CA . SER B 1 97 ? -0.586 2.131 -4.828 1 96.5 97 SER B CA 1
ATOM 1712 C C . SER B 1 97 ? -1.312 3.471 -4.762 1 96.5 97 SER B C 1
ATOM 1714 O O . SER B 1 97 ? -0.68 4.527 -4.816 1 96.5 97 SER B O 1
ATOM 1716 N N . LEU B 1 98 ? -2.602 3.441 -4.566 1 95.94 98 LEU B N 1
ATOM 1717 C CA . LEU B 1 98 ? -3.383 4.664 -4.406 1 95.94 98 LEU B CA 1
ATOM 1718 C C . LEU B 1 98 ? -3.051 5.352 -3.086 1 95.94 98 LEU B C 1
ATOM 1720 O O . LEU B 1 98 ? -2.998 6.582 -3.02 1 95.94 98 LEU B O 1
ATOM 1724 N N . ILE B 1 99 ? -2.852 4.566 -2.082 1 94.81 99 ILE B N 1
ATOM 1725 C CA . ILE B 1 99 ? -2.512 5.109 -0.771 1 94.81 99 ILE B CA 1
ATOM 1726 C C . ILE B 1 99 ? -1.094 5.676 -0.798 1 94.81 99 ILE B C 1
ATOM 1728 O O . ILE B 1 99 ? -0.828 6.727 -0.212 1 94.81 99 ILE B O 1
ATOM 1732 N N . VAL B 1 100 ? -0.231 4.973 -1.499 1 97.06 100 VAL B N 1
ATOM 1733 C CA . VAL B 1 100 ? 1.134 5.465 -1.665 1 97.06 100 VAL B CA 1
ATOM 1734 C C . VAL B 1 100 ? 1.116 6.812 -2.381 1 97.06 100 VAL B C 1
ATOM 1736 O O . VAL B 1 100 ? 1.819 7.742 -1.981 1 97.06 100 VAL B O 1
ATOM 1739 N N . LEU B 1 101 ? 0.295 6.914 -3.395 1 97.75 101 LEU B N 1
ATOM 1740 C CA . LEU B 1 101 ? 0.168 8.172 -4.121 1 97.75 101 LEU B CA 1
ATOM 1741 C C . LEU B 1 101 ? -0.39 9.266 -3.215 1 97.75 101 LEU B C 1
ATOM 1743 O O . LEU B 1 101 ? 0.123 10.391 -3.203 1 97.75 101 LEU B O 1
ATOM 1747 N N . ALA B 1 102 ? -1.412 8.977 -2.508 1 95.69 102 ALA B N 1
ATOM 1748 C CA . ALA B 1 102 ? -1.984 9.953 -1.585 1 95.69 102 ALA B CA 1
ATOM 1749 C C . ALA B 1 102 ? -0.952 10.406 -0.557 1 95.69 102 ALA B C 1
ATOM 1751 O O . ALA B 1 102 ? -0.851 11.594 -0.254 1 95.69 102 ALA B O 1
ATOM 1752 N N . ALA B 1 103 ? -0.172 9.453 -0.04 1 94.69 103 ALA B N 1
ATOM 1753 C CA . ALA B 1 103 ? 0.872 9.781 0.928 1 94.69 103 ALA B CA 1
ATOM 1754 C C . ALA B 1 103 ? 1.922 10.703 0.312 1 94.69 103 ALA B C 1
ATOM 1756 O O . ALA B 1 103 ? 2.379 11.648 0.954 1 94.69 103 ALA B O 1
ATOM 1757 N N . ALA B 1 104 ? 2.277 10.438 -0.888 1 95.75 104 ALA B N 1
ATOM 1758 C CA . ALA B 1 104 ? 3.258 11.281 -1.574 1 95.75 104 ALA B CA 1
ATOM 1759 C C . ALA B 1 104 ? 2.732 12.703 -1.752 1 95.75 104 ALA B C 1
ATOM 1761 O O . ALA B 1 104 ? 3.479 13.672 -1.584 1 95.75 104 ALA B O 1
ATOM 1762 N N . LEU B 1 105 ? 1.485 12.852 -2.1 1 95.56 105 LEU B N 1
ATOM 1763 C CA . LEU B 1 105 ? 0.875 14.164 -2.283 1 95.56 105 LEU B CA 1
ATOM 1764 C C . LEU B 1 105 ? 0.827 14.93 -0.966 1 95.56 105 LEU B C 1
ATOM 1766 O O . LEU B 1 105 ? 1.086 16.125 -0.934 1 95.56 105 LEU B O 1
ATOM 1770 N N . VAL B 1 106 ? 0.525 14.234 0.094 1 90.31 106 VAL B N 1
ATOM 1771 C CA . VAL B 1 106 ? 0.483 14.867 1.408 1 90.31 106 VAL B CA 1
ATOM 1772 C C . VAL B 1 106 ? 1.877 15.359 1.79 1 90.31 106 VAL B C 1
ATOM 1774 O O . VAL B 1 106 ? 2.039 16.5 2.232 1 90.31 106 VAL B O 1
ATOM 1777 N N . LEU B 1 107 ? 2.855 14.508 1.598 1 88.81 107 LEU B N 1
ATOM 1778 C CA . LEU B 1 107 ? 4.223 14.898 1.934 1 88.81 107 LEU B CA 1
ATOM 1779 C C . LEU B 1 107 ? 4.656 16.109 1.112 1 88.81 107 LEU B C 1
ATOM 1781 O O . LEU B 1 107 ? 5.281 17.031 1.642 1 88.81 107 LEU B O 1
ATOM 1785 N N . GLN B 1 108 ? 4.289 16.016 -0.109 1 90.88 108 GLN B N 1
ATOM 1786 C CA . GLN B 1 108 ? 4.625 17.125 -0.995 1 90.88 108 GLN B CA 1
ATOM 1787 C C . GLN B 1 108 ? 3.939 18.406 -0.551 1 90.88 108 GLN B C 1
ATOM 1789 O O . GLN B 1 108 ? 4.547 19.484 -0.568 1 90.88 108 GLN B O 1
ATOM 1794 N N . SER B 1 109 ? 2.77 18.344 -0.112 1 88.75 109 SER B N 1
ATOM 1795 C CA . SER B 1 109 ? 1.972 19.516 0.252 1 88.75 109 SER B CA 1
ATOM 1796 C C . SER B 1 109 ? 2.439 20.109 1.574 1 88.75 109 SER B C 1
ATOM 1798 O O . SER B 1 109 ? 2.318 21.312 1.793 1 88.75 109 SER B O 1
ATOM 1800 N N . PHE B 1 110 ? 3.061 19.297 2.408 1 83.81 110 PHE B N 1
ATOM 1801 C CA . PHE B 1 110 ? 3.455 19.766 3.732 1 83.81 110 PHE B CA 1
ATOM 1802 C C . PHE B 1 110 ? 4.973 19.797 3.863 1 83.81 110 PHE B C 1
ATOM 1804 O O . PHE B 1 110 ? 5.508 19.703 4.969 1 83.81 110 PHE B O 1
ATOM 1811 N N . LYS B 1 111 ? 5.605 19.844 2.785 1 81.75 111 LYS B N 1
ATOM 1812 C CA . LYS B 1 111 ? 7.062 19.75 2.777 1 81.75 111 LYS B CA 1
ATOM 1813 C C . LYS B 1 111 ? 7.688 20.875 3.613 1 81.75 111 LYS B C 1
ATOM 1815 O O . LYS B 1 111 ? 8.75 20.688 4.207 1 81.75 111 LYS B O 1
ATOM 1820 N N . ASP B 1 112 ? 7.059 22.016 3.693 1 82.44 112 ASP B N 1
ATOM 1821 C CA . ASP B 1 112 ? 7.625 23.141 4.438 1 82.44 112 ASP B CA 1
ATOM 1822 C C . ASP B 1 112 ? 7.422 22.969 5.941 1 82.44 112 ASP B C 1
ATOM 1824 O O . ASP B 1 112 ? 8.086 23.609 6.742 1 82.44 112 ASP B O 1
ATOM 1828 N N . ASP B 1 113 ? 6.598 21.969 6.344 1 74.12 113 ASP B N 1
ATOM 1829 C CA . ASP B 1 113 ? 6.309 21.719 7.754 1 74.12 113 ASP B CA 1
ATOM 1830 C C . ASP B 1 113 ? 7.195 20.594 8.305 1 74.12 113 ASP B C 1
ATOM 1832 O O . ASP B 1 113 ? 7.211 20.359 9.516 1 74.12 113 ASP B O 1
ATOM 1836 N N . ASP B 1 114 ? 7.969 20.031 7.43 1 70.06 114 ASP B N 1
ATOM 1837 C CA . ASP B 1 114 ? 8.812 18.906 7.844 1 70.06 114 ASP B CA 1
ATOM 1838 C C . ASP B 1 114 ? 10.055 19.406 8.57 1 70.06 114 ASP B C 1
ATOM 1840 O O . ASP B 1 114 ? 10.992 19.906 7.945 1 70.06 114 ASP B O 1
ATOM 1844 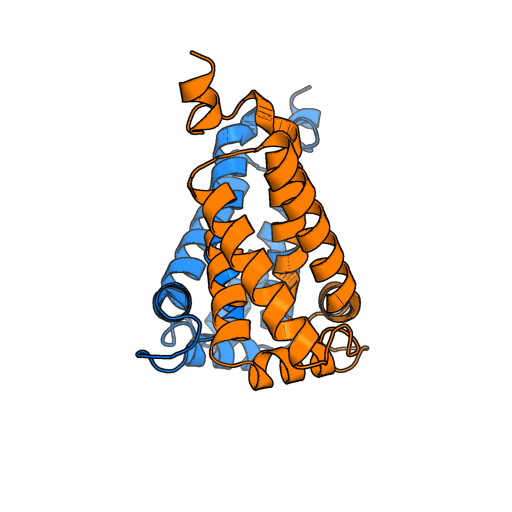N N . VAL B 1 115 ? 10.109 19.156 9.828 1 71 115 VAL B N 1
ATOM 1845 C CA . VAL B 1 115 ? 11.18 19.719 10.648 1 71 115 VAL B CA 1
ATOM 1846 C C . VAL B 1 115 ? 12.258 18.672 10.875 1 71 115 VAL B C 1
ATOM 1848 O O . VAL B 1 115 ? 13.352 18.984 11.352 1 71 115 VAL B O 1
ATOM 1851 N N . LEU B 1 116 ? 12.086 17.406 10.555 1 70.94 116 LEU B N 1
ATOM 1852 C CA . LEU B 1 116 ? 13.031 16.312 10.812 1 70.94 116 LEU B CA 1
ATOM 1853 C C . LEU B 1 116 ? 13.953 16.109 9.625 1 70.94 116 LEU B C 1
ATOM 1855 O O . LEU B 1 116 ? 14.875 15.281 9.68 1 70.94 116 LEU B O 1
ATOM 1859 N N . SER B 1 117 ? 13.828 16.984 8.688 1 76.62 117 SER B N 1
ATOM 1860 C CA . SER B 1 117 ? 14.594 16.812 7.453 1 76.62 117 SER B CA 1
ATOM 1861 C C . SER B 1 117 ? 15.977 17.438 7.57 1 76.62 117 SER B C 1
ATOM 1863 O O . SER B 1 117 ? 16.172 18.422 8.289 1 76.62 117 SER B O 1
ATOM 1865 N N . LEU B 1 118 ? 16.938 16.812 6.965 1 78.31 118 LEU B N 1
ATOM 1866 C CA . LEU B 1 118 ? 18.281 17.375 6.953 1 78.31 118 LEU B CA 1
ATOM 1867 C C . LEU B 1 118 ? 18.281 18.781 6.332 1 78.31 118 LEU B C 1
ATOM 1869 O O . LEU B 1 118 ? 19.047 19.641 6.742 1 78.31 118 LEU B O 1
ATOM 1873 N N . ASP B 1 119 ? 17.422 18.953 5.363 1 75.88 119 ASP B N 1
ATOM 1874 C CA . ASP B 1 119 ? 17.312 20.281 4.77 1 75.88 119 ASP B CA 1
ATOM 1875 C C . ASP B 1 119 ? 16.953 21.328 5.824 1 75.88 119 ASP B C 1
ATOM 1877 O O . ASP B 1 119 ? 17.453 22.453 5.777 1 75.88 119 ASP B O 1
ATOM 1881 N N . SER B 1 120 ? 16.078 20.969 6.742 1 69.56 120 SER B N 1
ATOM 1882 C CA . SER B 1 120 ? 15.656 21.891 7.793 1 69.56 120 SER B CA 1
ATOM 1883 C C . SER B 1 120 ? 16.812 22.219 8.742 1 69.56 120 SER B C 1
ATOM 1885 O O . SER B 1 120 ? 16.875 23.328 9.281 1 69.56 120 SER B O 1
ATOM 1887 N N . ARG B 1 121 ? 17.703 21.281 8.844 1 70.62 121 ARG B N 1
ATOM 1888 C CA . ARG B 1 121 ? 18.844 21.516 9.727 1 70.62 121 ARG B CA 1
ATOM 1889 C C . ARG B 1 121 ? 19.891 22.391 9.055 1 70.62 121 ARG B C 1
ATOM 1891 O O . ARG B 1 121 ? 20.578 23.172 9.719 1 70.62 121 ARG B O 1
ATOM 1898 N N . ARG B 1 122 ? 20.031 22.281 7.828 1 71.19 122 ARG B N 1
ATOM 1899 C CA . ARG B 1 122 ? 21.031 23.031 7.102 1 71.19 122 ARG B CA 1
ATOM 1900 C C . ARG B 1 122 ? 20.656 24.516 7.008 1 71.19 122 ARG B C 1
ATOM 1902 O O . ARG B 1 122 ? 21.531 25.375 6.949 1 71.19 122 ARG B O 1
ATOM 1909 N N . THR B 1 123 ? 19.406 24.844 6.875 1 62.38 123 THR B N 1
ATOM 1910 C CA . THR B 1 123 ? 18.984 26.234 6.707 1 62.38 123 THR B CA 1
ATOM 1911 C C . THR B 1 123 ? 18.875 26.922 8.055 1 62.38 123 THR B C 1
ATOM 1913 O O . THR B 1 123 ? 18.734 28.141 8.125 1 62.38 123 THR B O 1
ATOM 1916 N N . ARG B 1 124 ? 19.109 26.188 9.203 1 55.25 124 ARG B N 1
ATOM 1917 C CA . ARG B 1 124 ? 19.219 26.828 10.516 1 55.25 124 ARG B CA 1
ATOM 1918 C C . ARG B 1 124 ? 20.672 27.094 10.883 1 55.25 124 ARG B C 1
ATOM 1920 O O . ARG B 1 124 ? 21.547 26.266 10.586 1 55.25 124 ARG B O 1
#